Protein 5XTT (pdb70)

Solvent-accessible surface area: 13671 Å² total; per-residue (Å²): 149,114,20,83,53,111,12,122,44,2,5,118,68,0,65,78,0,43,115,18,49,10,12,10,2,0,0,0,0,0,0,26,29,17,116,62,0,10,33,118,41,103,109,0,43,59,70,73,106,37,62,0,17,0,0,0,1,43,1,10,0,14,2,0,47,38,8,1,81,66,6,144,69,44,74,48,115,69,30,74,60,0,27,74,1,36,108,55,27,125,67,0,1,57,3,1,41,56,0,8,18,104,26,2,8,34,46,1,4,0,0,23,91,85,17,102,80,0,39,101,88,26,136,45,125,70,3,42,71,14,31,82,3,0,30,65,0,5,47,46,1,58,80,47,109,104,41,42,62,43,55,18,29,10,73,17,110,74,120,94,19,85,52,101,15,118,46,4,3,148,57,0,62,90,0,40,121,24,51,10,13,11,1,0,0,0,0,0,0,21,28,16,110,66,1,10,32,119,41,102,112,0,38,61,91,73,108,39,64,0,22,0,0,0,1,46,1,10,0,16,2,0,48,22,7,2,92,61,5,118,67,46,71,49,113,76,25,74,62,0,26,70,2,39,107,56,28,122,68,0,2,100,2,1,35,42,0,8,20,85,21,2,8,26,47,1,2,0,0,20,110,65,15,112,84,3,44,101,71,16,123,54,121,68,0,42,77,9,30,81,4,0,31,63,0,4,72,46,1,60,79,61,109,120,54,37,64,24,48,22,27,8,74,17,75,97

Secondary structure (DSSP, 8-state):
-EEEEE-TTHHHHHHHHHTTT--HHHHHHHHHH-SSS-S-SSGGGG--GGG-EETTTTEEHHHHHHH-TTTTT--GGGGGGGGGGGT-HHHHHHHHHHHHHHH-HHHHHHHHHHHHHHHHSTT-HHHHHHHHHHHHHHHHHHT-GGGGTSSEEEEE--/-EEEEE-TTHHHHHHHHHHTT--HHHHHHHHHH-SSS-S-SSGGGG--GGG-EETTTTEEHHHHHHH-TTTTT--GGGGGGGGGGGT-HHHHHHHHHHHHHHHHHHHHHHHHHHHHHHHT-TTSHHHHHHHHHHHHHHHHHHH-GGGGTSSEEEEE--

Nearest PDB structures (foldseek):
  5xul-assembly1_B  TM=1.001E+00  e=2.112E-27  Rhizopus microsporus
  5jts-assembly1_A  TM=9.938E-01  e=3.315E-20  Streptomyc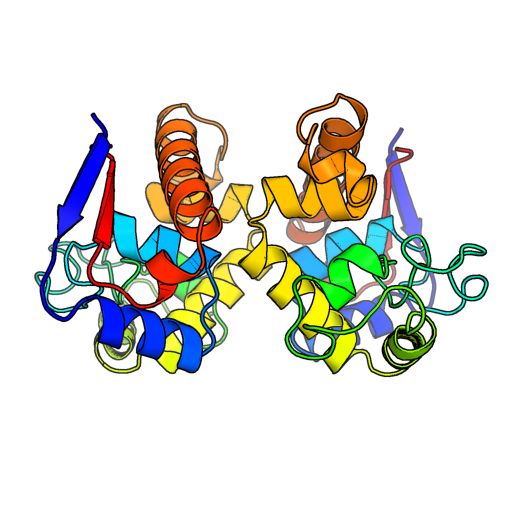es sp.
  5jug-assembly1_A  TM=9.932E-01  e=7.833E-20  Streptomyces sp. NRRL B-16215
  8k4a-assembly1_B  TM=2.902E-01  e=4.878E+00  Banna virus
  5xul-assembly1_B  TM=1.006E+00  e=1.633E-28  Rhizopus microsporus

B-factor: mean 33.59, std 7.15, range [21.08, 69.3]

Organism: NCBI:txid90259

Foldseek 3Di:
DKDKDFDPPQLVLLVVLVVLPHDLLNVLLLLAVDVRLAFPQDFLVPDAFQSRFGASNRAGQLLQQPFFPVRDPHHSVCRCVRNVRRPRSNSVRNSLVRSCVRLPVQLSLQCRPPNPVSNVVRDDPVSVVVVVSSVVSSCVCVVDVVSSRGRMGIYDDD/DKDKDFDPPLLVVLVVLVVLVDDLLNVLLLLAQDVNLAFPQPFLVPDAQQSGFEASNRAGQLLLCPFFPVRDPHHSVVRVVRNVNRPRSNRVRRSLVRSCVRLPPQQSLQCRVPNPVSNVDSDDPVSVVVVVSSVVSSCVCVVDVVSSRGRMGIYDDD

Sequence (316 aa):
DRGTETVPGLGQRKQQILNSGGGVWDLAIAMLETKNLGTDYVYGDGKTYDSANFGIFKQNWFMLRTSTSQFKGQTTNQWNNGAVLNSNLQQDIKARQESQNYYGPDKWFAGHRNGESGLSNPYTQDITNYKDAVNWIHDQLASDPKYLSDDTRFWVDVDRGTETVPGLGQRKQQILNSGGGVWDLAIAMLETKNLGTDYVYGDGKTYDSANFGIFKQNWFMLRTSTSQFKGQTTNQWNNGAVLNSNLQQDIKARQESQNYYGPDKWFAGHRNGESGLSNPYTQDITNYKDAVNWIHDQLASDPKYLSDDTRFWVDV

Structure (mmCIF, N/CA/C/O backbone):
data_5XTT
#
_entry.id   5XTT
#
_cell.length_a   49.051
_cell.length_b   59.085
_cell.length_c   122.092
_cell.angle_alpha   90.00
_cell.angle_beta   90.00
_cell.angle_gamma   90.00
#
_symmetry.space_group_name_H-M   'P 21 21 21'
#
loop_
_entity.id
_entity.type
_entity.pdbx_description
1 polymer beta-1,4-mannanase
2 branched beta-D-mannopyranose-(1-4)-beta-D-mannopyranose-(1-4)-beta-D-mannopyranose
3 water water
#
loop_
_atom_site.group_PDB
_atom_site.id
_atom_site.type_symbol
_atom_site.label_atom_id
_atom_site.label_alt_id
_atom_site.label_comp_id
_atom_site.label_asym_id
_atom_site.label_entity_id
_atom_site.label_seq_id
_atom_site.pdbx_PDB_ins_code
_atom_site.Cartn_x
_atom_site.Cartn_y
_atom_site.Cartn_z
_atom_site.occupancy
_atom_site.B_iso_or_equiv
_atom_site.auth_seq_id
_atom_site.auth_comp_id
_atom_site.auth_asym_id
_atom_site.auth_atom_id
_atom_site.pdbx_PDB_model_num
ATOM 1 N N . ASP A 1 2 ? 23.997 -11.067 129.586 1.00 47.66 2 ASP A N 1
ATOM 2 C CA . ASP A 1 2 ? 25.329 -10.518 129.783 1.00 48.73 2 ASP A CA 1
ATOM 3 C C . ASP A 1 2 ? 25.191 -9.023 130.092 1.00 46.02 2 ASP A C 1
ATOM 4 O O . ASP A 1 2 ? 24.108 -8.427 129.972 1.00 44.96 2 ASP A O 1
ATOM 9 N N . ARG A 1 3 ? 26.303 -8.426 130.499 1.00 42.19 3 ARG A N 1
ATOM 10 C CA . ARG A 1 3 ? 26.359 -7.026 130.880 1.00 41.08 3 ARG A CA 1
ATOM 11 C C . ARG A 1 3 ? 27.778 -6.547 130.623 1.00 40.06 3 ARG A C 1
ATOM 12 O O . ARG A 1 3 ? 28.675 -7.347 130.359 1.00 42.37 3 ARG A O 1
ATOM 20 N N . GLY A 1 4 ? 27.986 -5.237 130.693 1.00 37.54 4 GLY A N 1
ATOM 21 C CA . GLY A 1 4 ? 29.335 -4.733 130.516 1.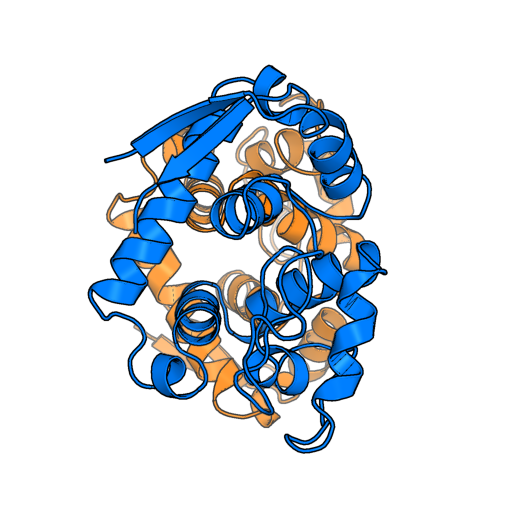00 37.69 4 GLY A CA 1
ATOM 22 C C . GLY A 1 4 ? 29.375 -3.223 130.447 1.00 40.26 4 GLY A C 1
ATOM 23 O O . GLY A 1 4 ? 28.471 -2.536 130.929 1.00 36.03 4 GLY A O 1
ATOM 24 N N . THR A 1 5 ? 30.451 -2.728 129.838 1.00 37.87 5 THR A N 1
ATOM 25 C CA . THR A 1 5 ? 30.753 -1.311 129.733 1.00 38.97 5 THR A CA 1
ATOM 26 C C . THR A 1 5 ? 30.948 -0.930 128.275 1.00 39.08 5 THR A C 1
ATOM 27 O O . THR A 1 5 ? 31.299 -1.764 127.436 1.00 41.91 5 THR A O 1
ATOM 31 N N . GLU A 1 6 ? 30.734 0.350 127.986 1.00 39.08 6 GLU A N 1
ATOM 32 C CA . GLU A 1 6 ? 31.089 0.891 126.682 1.00 40.29 6 GLU A CA 1
ATOM 33 C C . GLU A 1 6 ? 31.194 2.401 126.799 1.00 40.53 6 GLU A C 1
ATOM 34 O O . GLU A 1 6 ? 30.478 3.031 127.582 1.00 43.50 6 GLU A O 1
ATOM 40 N N . THR A 1 7 ? 32.105 2.976 126.022 1.00 37.68 7 THR A N 1
ATOM 41 C CA . THR A 1 7 ? 32.331 4.415 126.054 1.00 37.97 7 THR A CA 1
ATOM 42 C C . THR A 1 7 ? 31.482 5.086 124.986 1.00 38.75 7 THR A C 1
ATOM 43 O O . THR A 1 7 ? 31.551 4.721 123.808 1.00 40.65 7 THR A O 1
ATOM 47 N N . VAL A 1 8 ? 30.687 6.065 125.400 1.00 37.06 8 VAL A N 1
ATOM 48 C CA . VAL A 1 8 ? 29.790 6.776 124.496 1.00 37.53 8 VAL A CA 1
ATOM 49 C C . VAL A 1 8 ? 30.134 8.261 124.548 1.00 37.84 8 VAL A C 1
ATOM 50 O O . VAL A 1 8 ? 29.962 8.895 125.598 1.00 36.80 8 VAL A O 1
ATOM 54 N N . PRO A 1 9 ? 30.636 8.857 123.465 1.00 38.80 9 PRO A N 1
ATOM 55 C CA . PRO A 1 9 ? 30.975 10.285 123.509 1.00 38.18 9 PRO A CA 1
ATOM 56 C C . PRO A 1 9 ? 29.753 11.145 123.807 1.00 38.74 9 PRO A C 1
ATOM 57 O O . PRO A 1 9 ? 28.641 10.865 123.348 1.00 39.76 9 PRO A O 1
ATOM 61 N N . GLY A 1 10 ? 29.971 12.202 124.592 1.00 35.95 10 GLY A N 1
ATOM 62 C CA . GLY A 1 10 ? 28.906 13.085 125.020 1.00 39.68 10 GLY A CA 1
ATOM 63 C C . GLY A 1 10 ? 28.143 12.606 126.227 1.00 36.69 10 GLY A C 1
ATOM 64 O O . GLY A 1 10 ? 27.267 13.334 126.728 1.00 36.65 10 GLY A O 1
ATOM 65 N N . LEU A 1 11 ? 28.461 11.416 126.731 1.00 38.67 11 LEU A N 1
ATOM 66 C CA . LEU A 1 11 ? 27.636 10.836 127.778 1.00 35.09 11 LEU A CA 1
ATOM 67 C C . LEU A 1 11 ? 27.825 11.596 129.091 1.00 35.01 11 LEU A C 1
ATOM 68 O O . LEU A 1 11 ? 26.860 11.841 129.828 1.00 33.91 11 LEU A O 1
ATOM 73 N N . GLY A 1 12 ? 29.067 11.983 129.402 1.00 35.72 12 GLY A N 1
ATOM 74 C CA . GLY A 1 12 ? 29.319 12.738 130.618 1.00 33.74 12 GLY A CA 1
ATOM 75 C C . GLY A 1 12 ? 28.592 14.063 130.667 1.00 37.37 12 GLY A C 1
ATOM 76 O O . GLY A 1 12 ? 28.200 14.515 131.746 1.00 38.25 12 GLY A O 1
ATOM 77 N N . GLN A 1 13 ? 28.407 14.713 129.512 1.00 35.66 13 GLN A N 1
ATOM 78 C CA . GLN A 1 13 ? 27.625 15.948 129.487 1.00 38.31 13 GLN A CA 1
ATOM 79 C C . GLN A 1 13 ? 26.195 15.683 129.926 1.00 34.88 13 GLN A C 1
ATOM 80 O O . GLN A 1 13 ? 25.619 16.443 130.715 1.00 34.57 13 GLN A O 1
ATOM 86 N N . ARG A 1 14 ? 25.603 14.607 129.405 1.00 36.41 14 ARG A N 1
ATOM 87 C CA . ARG A 1 14 ? 24.221 14.273 129.736 1.00 33.83 14 ARG A CA 1
ATOM 88 C C . ARG A 1 14 ? 24.093 13.831 131.187 1.00 33.67 14 ARG A C 1
ATOM 89 O O . ARG A 1 14 ? 23.156 14.248 131.879 1.00 33.18 14 ARG A O 1
ATOM 97 N N . LYS A 1 15 ? 25.023 12.990 131.664 1.00 32.77 15 LYS A N 1
ATOM 98 C CA . LYS A 1 15 ? 25.057 12.658 133.088 1.00 32.87 15 LYS A CA 1
ATOM 99 C C . LYS A 1 15 ? 24.971 13.918 133.934 1.00 33.69 15 LYS A C 1
ATOM 100 O O . LYS A 1 15 ? 24.130 14.029 134.832 1.00 32.47 15 LYS A O 1
ATOM 106 N N . GLN A 1 16 ? 25.852 14.883 133.665 1.00 34.63 16 GLN A N 1
ATOM 107 C CA . GLN A 1 16 ? 25.894 16.070 134.499 1.00 34.63 16 GLN A CA 1
ATOM 108 C C . GLN A 1 16 ? 24.645 16.915 134.332 1.00 34.95 16 GLN A C 1
ATOM 109 O O . GLN A 1 16 ? 24.194 17.529 135.302 1.00 38.65 16 GLN A O 1
ATOM 115 N N . GLN A 1 17 ? 24.060 16.950 133.133 1.00 34.35 17 GLN A N 1
ATOM 116 C CA . GLN A 1 17 ? 22.831 17.719 132.984 1.00 36.10 17 GLN A CA 1
ATOM 117 C C . GLN A 1 17 ? 21.693 17.052 133.744 1.00 34.00 17 GLN A C 1
ATOM 118 O O . GLN A 1 17 ? 20.866 17.731 134.361 1.00 36.38 17 GLN A O 1
ATOM 124 N N . ILE A 1 18 ? 21.645 15.718 133.725 1.00 33.07 18 ILE A N 1
ATOM 125 C CA . ILE A 1 18 ? 20.630 15.005 134.497 1.00 34.00 18 ILE A CA 1
ATOM 126 C C . ILE A 1 18 ? 20.803 15.301 135.975 1.00 30.43 18 ILE A C 1
ATOM 127 O O . ILE A 1 18 ? 19.841 15.602 136.689 1.00 31.01 18 ILE A O 1
ATOM 132 N N . LEU A 1 19 ? 22.046 15.256 136.449 1.00 33.48 19 LEU A N 1
ATOM 133 C CA . LEU A 1 19 ? 22.312 15.465 137.864 1.00 34.08 19 LEU A CA 1
ATOM 134 C C . LEU A 1 19 ? 22.183 16.925 138.278 1.00 37.08 19 LEU A C 1
ATOM 135 O O . LEU A 1 19 ? 22.026 17.198 139.472 1.00 39.92 19 LEU A O 1
ATOM 140 N N . ASN A 1 20 ? 22.223 17.863 137.330 1.00 32.50 20 ASN A N 1
ATOM 141 C CA . ASN A 1 20 ? 22.022 19.276 137.629 1.00 36.40 20 ASN A CA 1
ATOM 142 C C . ASN A 1 20 ? 20.612 19.757 137.324 1.00 37.66 20 ASN A C 1
ATOM 143 O O . ASN A 1 20 ? 20.340 20.958 137.450 1.00 38.84 20 ASN A O 1
ATOM 148 N N . SER A 1 21 ? 19.711 18.854 136.931 1.00 31.81 21 SER A N 1
ATOM 149 C CA . SER A 1 21 ? 18.333 19.187 136.597 1.00 32.42 21 SER A CA 1
ATOM 150 C C . SER A 1 21 ? 17.357 18.484 137.531 1.00 34.82 21 SER A C 1
ATOM 151 O O . SER A 1 21 ? 16.206 18.241 137.168 1.00 39.17 21 SER A O 1
ATOM 154 N N . GLY A 1 22 ? 17.812 18.154 138.736 1.00 37.82 22 GLY A N 1
ATOM 155 C CA . GLY A 1 22 ? 16.988 17.525 139.745 1.00 39.63 22 GLY A CA 1
ATOM 156 C C . GLY A 1 22 ? 17.122 16.021 139.818 1.00 37.71 22 GLY A C 1
ATOM 157 O O . GLY A 1 22 ? 16.523 15.401 140.710 1.00 34.46 22 GLY A O 1
ATOM 158 N N . GLY A 1 23 ? 17.873 15.419 138.903 1.00 34.08 23 GLY A N 1
ATOM 159 C CA . GLY A 1 23 ? 18.009 13.978 138.897 1.00 28.84 23 GLY A CA 1
ATOM 160 C C . GLY A 1 23 ? 19.047 13.506 139.894 1.00 32.43 23 GLY A C 1
ATOM 161 O O . GLY A 1 23 ? 19.971 14.229 140.266 1.00 32.73 23 GLY A O 1
ATOM 162 N N . GLY A 1 24 ? 18.867 12.270 140.356 1.00 28.83 24 GLY A N 1
ATOM 163 C CA . GLY A 1 24 ? 19.831 11.613 141.204 1.00 30.45 24 GLY A CA 1
ATOM 164 C C . GLY A 1 24 ? 20.533 10.492 140.458 1.00 29.52 24 GLY A C 1
ATOM 165 O O . GLY A 1 24 ? 20.237 10.190 139.302 1.00 28.49 24 GLY A O 1
ATOM 166 N N . VAL A 1 25 ? 21.463 9.848 141.169 1.00 28.09 25 VAL A N 1
ATOM 167 C CA . VAL A 1 25 ? 22.162 8.706 140.595 1.00 29.44 25 VAL A CA 1
ATOM 168 C C . VAL A 1 25 ? 21.174 7.605 140.245 1.00 27.06 25 VAL A C 1
ATOM 169 O O . VAL A 1 25 ? 21.359 6.880 139.268 1.00 28.31 25 VAL A O 1
ATOM 173 N N . TRP A 1 26 ? 20.092 7.486 141.012 1.00 26.85 26 TRP A N 1
ATOM 174 C CA . TRP A 1 26 ? 19.080 6.488 140.710 1.00 26.03 26 TRP A CA 1
ATOM 175 C C . TRP A 1 26 ? 18.396 6.792 139.377 1.00 27.57 26 TRP A C 1
ATOM 176 O O . TRP A 1 26 ? 18.194 5.896 138.548 1.00 28.47 26 TRP A O 1
ATOM 187 N N . ASP A 1 27 ? 18.033 8.058 139.153 1.00 27.85 27 ASP A N 1
ATOM 188 C CA . ASP A 1 27 ? 17.475 8.452 137.862 1.00 27.35 27 ASP A CA 1
ATOM 189 C C . ASP A 1 27 ? 18.449 8.148 136.734 1.00 27.20 27 ASP A C 1
ATOM 190 O O . ASP A 1 27 ? 18.052 7.673 135.665 1.00 27.68 27 ASP A O 1
ATOM 195 N N . LEU A 1 28 ? 19.735 8.411 136.959 1.00 28.21 28 LEU A N 1
ATOM 196 C CA . LEU A 1 28 ? 20.745 8.149 135.940 1.00 24.38 28 LEU A CA 1
ATOM 197 C C . LEU A 1 28 ? 20.789 6.671 135.555 1.00 28.03 28 LEU A C 1
ATOM 198 O O . LEU A 1 28 ? 20.926 6.329 134.374 1.00 26.53 28 LEU A O 1
ATOM 203 N N . ALA A 1 29 ? 20.670 5.779 136.542 1.00 25.89 29 ALA A N 1
ATOM 204 C CA . ALA A 1 29 ? 20.721 4.345 136.264 1.00 23.77 29 ALA A CA 1
ATOM 205 C C . ALA A 1 29 ? 19.564 3.921 135.371 1.00 24.04 29 ALA A C 1
ATOM 206 O O . ALA A 1 29 ? 19.749 3.158 134.411 1.00 27.24 29 ALA A O 1
ATOM 208 N N . ILE A 1 30 ? 18.360 4.417 135.669 1.00 24.81 30 ILE A N 1
ATOM 209 C CA . ILE A 1 30 ? 17.181 4.068 134.876 1.00 23.97 30 ILE A CA 1
ATOM 210 C C . ILE A 1 30 ? 17.354 4.551 133.442 1.00 26.53 30 ILE A C 1
ATOM 211 O O . ILE A 1 30 ? 17.094 3.818 132.480 1.00 28.24 30 ILE A O 1
ATOM 216 N N . ALA A 1 31 ? 17.794 5.801 133.282 1.00 24.66 31 ALA A N 1
ATOM 217 C CA . ALA A 1 31 ? 17.943 6.354 131.941 1.00 27.70 31 ALA A CA 1
ATOM 218 C C . ALA A 1 31 ? 19.049 5.656 131.168 1.00 26.32 31 ALA A C 1
ATOM 219 O O . ALA A 1 31 ? 18.946 5.494 129.947 1.00 26.11 31 ALA A O 1
ATOM 221 N N . MET A 1 32 ? 20.111 5.237 131.858 1.00 25.07 32 MET A N 1
ATOM 222 C CA . MET A 1 32 ? 21.205 4.536 131.198 1.00 24.10 32 MET A CA 1
ATOM 223 C C . MET A 1 32 ? 20.753 3.196 130.618 1.00 28.68 32 MET A C 1
ATOM 224 O O . MET A 1 32 ? 21.261 2.761 129.578 1.00 29.50 32 MET A O 1
ATOM 229 N N . LEU A 1 33 ? 19.787 2.537 131.250 1.00 27.84 33 LEU A N 1
ATOM 230 C CA . LEU A 1 33 ? 19.266 1.317 130.647 1.00 27.76 33 LEU A CA 1
ATOM 231 C C . LEU A 1 33 ? 18.337 1.625 129.478 1.00 31.35 33 LEU A C 1
ATOM 232 O O . LEU A 1 33 ? 18.214 0.807 128.560 1.00 37.65 33 LEU A O 1
ATOM 237 N N . GLU A 1 34 ? 17.694 2.798 129.488 1.00 30.76 34 GLU A N 1
ATOM 238 C CA . GLU A 1 34 ? 16.678 3.109 128.483 1.00 30.36 34 GLU A CA 1
ATOM 239 C C . GLU A 1 34 ? 17.294 3.369 127.111 1.00 33.68 34 GLU A C 1
ATOM 240 O O . GLU A 1 34 ? 16.761 2.916 126.090 1.00 35.98 34 GLU A O 1
ATOM 242 N N . THR A 1 35 ? 18.384 4.135 127.059 1.00 30.12 35 THR A N 1
ATOM 243 C CA . THR A 1 35 ? 19.007 4.512 125.796 1.00 32.39 35 THR A CA 1
ATOM 244 C C . THR A 1 35 ? 20.526 4.487 125.942 1.00 32.84 35 THR A C 1
ATOM 245 O O . THR A 1 35 ? 21.076 4.555 127.043 1.00 35.01 35 THR A O 1
ATOM 249 N N . LYS A 1 36 ? 21.200 4.429 124.798 1.00 35.24 36 LYS A N 1
ATOM 250 C CA . LYS A 1 36 ? 22.657 4.473 124.776 1.00 34.40 36 LYS A CA 1
ATOM 251 C C . LYS A 1 36 ? 23.183 5.884 125.052 1.00 34.79 36 LYS A C 1
ATOM 252 O O . LYS A 1 36 ? 24.201 6.056 125.735 1.00 34.04 36 LYS A O 1
ATOM 258 N N . ASN A 1 37 ? 22.497 6.909 124.553 1.00 31.17 37 ASN A N 1
ATOM 259 C CA . ASN A 1 37 ? 23.012 8.276 124.582 1.00 34.26 37 ASN A CA 1
ATOM 260 C C . ASN A 1 37 ? 22.354 9.157 125.640 1.00 33.59 37 ASN A C 1
ATOM 261 O O . ASN A 1 37 ? 22.541 10.379 125.611 1.00 30.90 37 ASN A O 1
ATOM 266 N N . LEU A 1 38 ? 21.602 8.573 126.576 1.00 30.91 38 LEU A N 1
ATOM 267 C CA . LEU A 1 38 ? 20.825 9.342 127.554 1.00 27.90 38 LEU A CA 1
ATOM 268 C C . LEU A 1 38 ? 20.020 10.439 126.869 1.00 30.76 38 LEU A C 1
ATOM 269 O O . LEU A 1 38 ? 19.939 11.570 127.347 1.00 33.94 38 LEU A O 1
ATOM 274 N N . GLY A 1 39 ? 19.428 10.099 125.726 1.00 30.50 39 GLY A N 1
ATOM 275 C CA . GLY A 1 39 ? 18.745 11.052 124.887 1.00 34.18 39 GLY A CA 1
ATOM 276 C C . GLY A 1 39 ? 17.252 10.787 124.780 1.00 33.26 39 GLY A C 1
ATOM 277 O O . GLY A 1 39 ? 16.682 9.892 125.405 1.00 33.82 39 GLY A O 1
ATOM 278 N N . THR A 1 40 ? 16.617 11.621 123.960 1.00 33.49 40 THR A N 1
ATOM 279 C CA . THR A 1 40 ? 15.203 11.485 123.647 1.00 34.76 40 THR A CA 1
ATOM 280 C C . THR A 1 40 ? 14.973 11.355 122.149 1.00 34.96 40 THR A C 1
ATOM 281 O O . THR A 1 40 ? 13.833 11.516 121.695 1.00 36.88 40 THR A O 1
ATOM 285 N N . ASP A 1 41 ? 16.019 11.063 121.367 1.00 33.75 41 ASP A N 1
ATOM 286 C CA . ASP A 1 41 ? 15.915 11.044 119.914 1.00 38.67 41 ASP A CA 1
ATOM 287 C C . ASP A 1 41 ? 15.657 9.649 119.345 1.00 37.38 41 ASP A C 1
ATOM 288 O O . ASP A 1 41 ? 15.909 9.418 118.158 1.00 38.56 41 ASP A O 1
ATOM 293 N N . TYR A 1 42 ? 15.155 8.715 120.149 1.00 35.01 42 TYR A N 1
ATOM 294 C CA . TYR A 1 42 ? 14.592 7.510 119.566 1.00 34.14 42 TYR A CA 1
ATOM 295 C C . TYR A 1 42 ? 13.318 7.861 118.790 1.00 36.37 42 TYR A C 1
ATOM 296 O O . TYR A 1 42 ? 12.811 8.977 118.873 1.00 34.06 42 TYR A O 1
ATOM 305 N N . VAL A 1 43 ? 12.801 6.888 118.027 1.00 32.39 43 VAL A N 1
ATOM 306 C CA . VAL A 1 43 ? 11.613 7.144 117.214 1.00 34.39 43 VAL A CA 1
ATOM 307 C C . VAL A 1 43 ? 10.473 7.666 118.097 1.00 37.02 43 VAL A C 1
ATOM 308 O O . VAL A 1 43 ? 10.319 7.266 119.258 1.00 33.53 43 VAL A O 1
ATOM 312 N N . TYR A 1 44 ? 9.681 8.590 117.545 1.00 35.35 44 TYR A N 1
ATOM 313 C CA . TYR A 1 44 ? 8.624 9.240 118.314 1.00 31.96 44 TYR A CA 1
ATOM 314 C C . TYR A 1 44 ? 7.711 8.217 118.979 1.00 33.03 44 TYR A C 1
ATOM 315 O O . TYR A 1 44 ? 7.214 7.289 118.335 1.00 31.98 44 TYR A O 1
ATOM 324 N N . GLY A 1 45 ? 7.505 8.384 120.284 1.00 32.01 45 GLY A N 1
ATOM 325 C CA . GLY A 1 45 ? 6.691 7.451 121.045 1.00 31.26 45 GLY A CA 1
ATOM 326 C C . GLY A 1 45 ? 7.295 6.081 121.206 1.00 31.77 45 GLY A C 1
ATOM 327 O O . GLY A 1 45 ? 6.593 5.164 121.643 1.00 31.50 45 GLY A O 1
ATOM 328 N N . ASP A 1 46 ? 8.586 5.936 120.897 1.00 32.05 46 ASP A N 1
ATOM 329 C CA . ASP A 1 46 ? 9.229 4.640 120.679 1.00 34.65 46 ASP A CA 1
ATOM 330 C C . ASP A 1 46 ? 8.411 3.783 119.720 1.00 36.98 46 ASP A C 1
ATOM 331 O O . ASP A 1 46 ? 8.360 2.557 119.846 1.00 37.08 46 ASP A O 1
ATOM 336 N N . GLY A 1 47 ? 7.764 4.438 118.752 1.00 34.83 47 GLY A N 1
ATOM 337 C CA . GLY A 1 47 ? 6.946 3.741 117.782 1.00 33.28 47 GLY A CA 1
ATOM 338 C C . GLY A 1 47 ? 5.608 3.278 118.298 1.00 35.30 47 GLY A C 1
ATOM 339 O O . GLY A 1 47 ? 4.900 2.565 117.579 1.00 37.82 47 GLY A O 1
ATOM 340 N N . LYS A 1 48 ? 5.245 3.645 119.521 1.00 31.18 48 LYS A N 1
ATOM 341 C CA . LYS A 1 48 ? 3.996 3.237 120.139 1.00 32.02 48 LYS A CA 1
ATOM 342 C C . LYS A 1 48 ? 3.066 4.439 120.282 1.00 31.37 48 LYS A C 1
ATOM 343 O O . LYS A 1 48 ? 3.496 5.592 120.212 1.00 33.38 48 LYS A O 1
ATOM 348 N N . THR A 1 49 ? 1.777 4.159 120.482 1.00 31.55 49 THR A N 1
ATOM 349 C CA . THR A 1 49 ? 0.755 5.200 120.513 1.00 31.02 49 THR A CA 1
ATOM 350 C C . THR A 1 49 ? -0.142 5.044 121.735 1.00 29.06 49 THR A C 1
ATOM 351 O O . THR A 1 49 ? -0.195 3.987 122.362 1.00 31.67 49 THR A O 1
ATOM 355 N N . TYR A 1 50 ? -0.851 6.124 122.063 1.00 31.40 50 TYR A N 1
ATOM 356 C CA . TYR A 1 50 ? -1.862 6.152 123.148 1.00 29.79 50 TYR A CA 1
ATOM 357 C C . TYR A 1 50 ? -1.179 5.738 124.455 1.00 30.46 50 TYR A C 1
ATOM 358 O O . TYR A 1 50 ? -0.075 6.225 124.742 1.00 30.14 50 TYR A O 1
ATOM 367 N N . ASP A 1 51 ? -1.784 4.863 125.261 1.00 30.46 51 ASP A N 1
ATOM 368 C CA . ASP A 1 51 ? -1.238 4.584 126.583 1.00 31.08 51 ASP A CA 1
ATOM 369 C C . ASP A 1 51 ? 0.148 3.940 126.525 1.00 30.27 51 ASP A C 1
ATOM 370 O O . ASP A 1 51 ? 0.882 3.988 127.522 1.00 28.74 51 ASP A O 1
ATOM 375 N N . SER A 1 52 ? 0.525 3.349 125.393 1.00 29.50 52 SER A N 1
ATOM 376 C CA . SER A 1 52 ? 1.806 2.662 125.267 1.00 29.60 52 SER A CA 1
ATOM 377 C C . SER A 1 52 ? 2.943 3.578 124.841 1.00 30.32 52 SER A C 1
ATOM 378 O O . SER A 1 52 ? 4.107 3.159 124.886 1.00 31.28 52 SER A O 1
ATOM 381 N N . ALA A 1 53 ? 2.649 4.809 124.437 1.00 28.31 53 ALA A N 1
ATOM 382 C CA . ALA A 1 53 ? 3.680 5.679 123.895 1.00 26.39 53 ALA A CA 1
ATOM 383 C C . ALA A 1 53 ? 4.708 6.045 124.963 1.00 28.05 53 ALA A C 1
ATOM 384 O O . ALA A 1 53 ? 4.359 6.328 126.108 1.00 27.19 53 ALA A O 1
ATOM 386 N N . ASN A 1 54 ? 5.976 6.074 124.564 1.00 27.09 54 ASN A N 1
ATOM 387 C CA . ASN A 1 54 ? 7.105 6.365 125.443 1.00 27.27 54 ASN A CA 1
ATOM 388 C C . ASN A 1 54 ? 7.667 7.760 125.188 1.00 30.99 54 ASN A C 1
ATOM 389 O O . ASN A 1 54 ? 7.883 8.146 124.038 1.00 31.65 54 ASN A O 1
ATOM 394 N N . PHE A 1 55 ? 7.978 8.484 126.263 1.00 26.15 55 PHE A N 1
ATOM 395 C CA . PHE A 1 55 ? 8.494 9.851 126.170 1.00 25.19 55 PHE A CA 1
ATOM 396 C C . PHE A 1 55 ? 9.620 10.063 127.174 1.00 27.53 55 PHE A C 1
ATOM 397 O O . PHE A 1 55 ? 9.654 9.426 128.227 1.00 27.57 55 PHE A O 1
ATOM 405 N N . GLY A 1 56 ? 10.531 10.993 126.855 1.00 25.20 56 GLY A N 1
ATOM 406 C CA . GLY A 1 56 ? 11.578 11.373 127.782 1.00 29.70 56 GLY A CA 1
ATOM 407 C C . GLY A 1 56 ? 12.750 10.402 127.807 1.00 29.15 56 GLY A C 1
ATOM 408 O O . GLY A 1 56 ? 12.775 9.370 127.132 1.00 28.17 56 GLY A O 1
ATOM 409 N N . ILE A 1 57 ? 13.753 10.756 128.618 1.00 29.58 57 ILE A N 1
ATOM 410 C CA . ILE A 1 57 ? 14.980 9.959 128.673 1.00 28.53 57 ILE A CA 1
ATOM 411 C C . ILE A 1 57 ? 14.771 8.607 129.348 1.00 28.98 57 ILE A C 1
ATOM 412 O O . ILE A 1 57 ? 15.617 7.708 129.212 1.00 28.18 57 ILE A O 1
ATOM 417 N N . PHE A 1 58 ? 13.699 8.452 130.118 1.00 27.98 58 PHE A N 1
ATOM 418 C CA . PHE A 1 58 ? 13.404 7.172 130.745 1.00 25.87 58 PHE A CA 1
ATOM 419 C C . PHE A 1 58 ? 12.471 6.313 129.912 1.00 30.64 58 PHE A C 1
ATOM 420 O O . PHE A 1 58 ? 12.212 5.167 130.290 1.00 27.82 58 PHE A O 1
ATOM 428 N N . LYS A 1 59 ? 11.960 6.831 128.795 1.00 28.32 59 LYS A N 1
ATOM 429 C CA . LYS A 1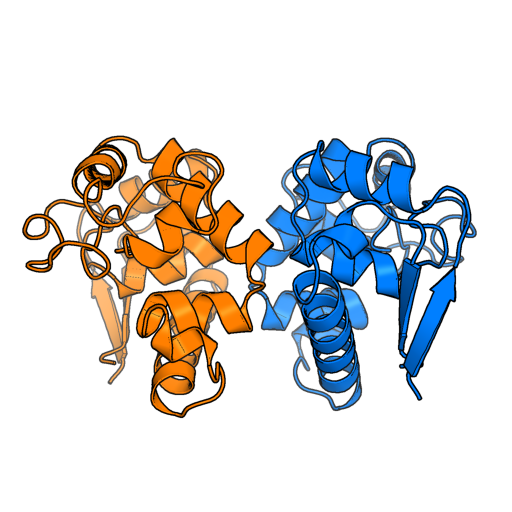 59 ? 10.920 6.144 128.031 1.00 25.95 59 LYS A CA 1
ATOM 430 C C . LYS A 1 59 ? 9.708 5.837 128.917 1.00 27.51 59 LYS A C 1
ATOM 431 O O . LYS A 1 59 ? 9.203 4.713 128.949 1.00 28.18 59 LYS A O 1
ATOM 437 N N . GLN A 1 60 ? 9.261 6.841 129.667 1.00 29.52 60 GLN A N 1
ATOM 438 C CA . GLN A 1 60 ? 8.037 6.691 130.449 1.00 28.83 60 GLN A CA 1
ATOM 439 C C . GLN A 1 60 ? 6.842 6.528 129.525 1.00 29.62 60 GLN A C 1
ATOM 440 O O . GLN A 1 60 ? 6.751 7.196 128.497 1.00 27.95 60 GLN A O 1
ATOM 446 N N . ASN A 1 61 ? 5.916 5.640 129.887 1.00 26.23 61 ASN A N 1
ATOM 447 C CA . ASN A 1 61 ? 4.767 5.475 129.010 1.00 25.36 61 ASN A CA 1
ATOM 448 C C . ASN A 1 61 ? 3.632 6.413 129.417 1.00 27.32 61 ASN A C 1
ATOM 449 O O . ASN A 1 61 ? 3.557 6.885 130.550 1.00 25.52 61 ASN A O 1
ATOM 454 N N . TRP A 1 62 ? 2.740 6.681 128.460 1.00 25.86 62 TRP A N 1
ATOM 455 C CA . TRP A 1 62 ? 1.707 7.683 128.697 1.00 29.02 62 TRP A CA 1
ATOM 456 C C . TRP A 1 62 ? 0.737 7.266 129.794 1.00 28.53 62 TRP A C 1
ATOM 457 O O . TRP A 1 62 ? 0.258 8.129 130.540 1.00 27.72 62 TRP A O 1
ATOM 468 N N . PHE A 1 63 ? 0.422 5.971 129.911 1.00 26.78 63 PHE A N 1
ATOM 469 C CA . PHE A 1 63 ? -0.442 5.541 131.009 1.00 28.49 63 PHE A CA 1
ATOM 470 C C . PHE A 1 63 ? 0.114 6.014 132.345 1.00 29.82 63 PHE A C 1
ATOM 471 O O . PHE A 1 63 ? -0.599 6.621 133.152 1.00 28.61 63 PHE A O 1
ATOM 479 N N . MET A 1 64 ? 1.408 5.766 132.582 1.00 28.98 64 MET A N 1
ATOM 480 C CA . MET A 1 64 ? 2.015 6.197 133.837 1.00 29.33 64 MET A CA 1
ATOM 481 C C . MET A 1 64 ? 1.975 7.716 133.975 1.00 29.82 64 MET A C 1
ATOM 482 O O . MET A 1 64 ? 1.654 8.239 135.049 1.00 28.37 64 MET A O 1
ATOM 487 N N . LEU A 1 65 ? 2.292 8.440 132.898 1.00 26.66 65 LEU A N 1
ATOM 488 C CA . LEU A 1 65 ? 2.343 9.893 132.987 1.00 28.29 65 LEU A CA 1
ATOM 489 C C . LEU A 1 65 ? 0.980 10.466 133.362 1.00 29.18 65 LEU A C 1
ATOM 490 O O . LEU A 1 65 ? 0.870 11.278 134.286 1.00 30.98 65 LEU A O 1
ATOM 495 N N . ARG A 1 66 ? -0.074 10.020 132.679 1.00 30.27 66 ARG A N 1
ATOM 496 C CA . ARG A 1 66 ? -1.402 10.576 132.911 1.00 27.97 66 ARG A CA 1
ATOM 497 C C . ARG A 1 66 ? -2.014 10.126 134.232 1.00 31.09 66 ARG A C 1
ATOM 498 O O . ARG A 1 66 ? -2.988 10.735 134.681 1.00 32.42 66 ARG A O 1
ATOM 506 N N . THR A 1 67 ? -1.482 9.089 134.874 1.00 28.74 67 THR A N 1
ATOM 507 C CA . THR A 1 67 ? -2.094 8.599 136.107 1.00 30.85 67 THR A CA 1
ATOM 508 C C . THR A 1 67 ? -1.336 8.992 137.369 1.00 30.67 67 THR A C 1
ATOM 509 O O . THR A 1 67 ? -1.877 8.833 138.468 1.00 33.06 67 THR A O 1
ATOM 513 N N . SER A 1 68 ? -0.117 9.501 137.257 1.00 27.46 68 SER A N 1
ATOM 514 C CA . SER A 1 68 ? 0.703 9.613 138.458 1.00 29.13 68 SER A CA 1
ATOM 515 C C . SER A 1 68 ? 1.650 10.808 138.466 1.00 32.92 68 SER A C 1
ATOM 51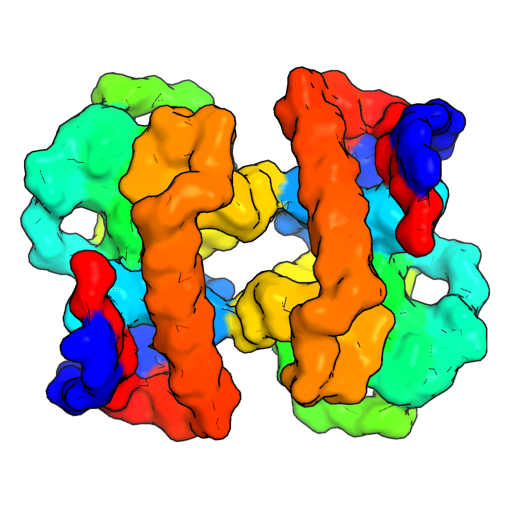6 O O . SER A 1 68 ? 2.553 10.844 139.312 1.00 33.61 68 SER A O 1
ATOM 519 N N . THR A 1 69 ? 1.491 11.779 137.576 1.00 31.35 69 THR A N 1
ATOM 520 C CA . THR A 1 69 ? 2.350 12.949 137.539 1.00 31.37 69 THR A CA 1
ATOM 521 C C . THR A 1 69 ? 1.484 14.191 137.676 1.00 34.57 69 THR A C 1
ATOM 522 O O . THR A 1 69 ? 0.384 14.249 137.121 1.00 35.21 69 THR A O 1
ATOM 526 N N . SER A 1 70 ? 1.985 15.189 138.403 1.00 34.52 70 SER A N 1
ATOM 527 C CA . SER A 1 70 ? 1.222 16.425 138.523 1.00 34.22 70 SER A CA 1
ATOM 528 C C . SER A 1 70 ? 1.054 17.101 137.167 1.00 34.63 70 SER A C 1
ATOM 529 O O . SER A 1 70 ? 0.031 17.751 136.917 1.00 34.48 70 SER A O 1
ATOM 532 N N . GLN A 1 71 ? 2.025 16.936 136.266 1.00 32.89 71 GLN A N 1
ATOM 533 C CA . GLN A 1 71 ? 1.962 17.658 135.000 1.00 35.19 71 GLN A CA 1
ATOM 534 C C . GLN A 1 71 ? 0.875 17.112 134.082 1.00 34.54 71 GLN A C 1
ATOM 535 O O . GLN A 1 71 ? 0.271 17.880 133.321 1.00 32.63 71 GLN A O 1
ATOM 541 N N . PHE A 1 72 ? 0.584 15.809 134.150 1.00 34.44 72 PHE A N 1
ATOM 542 C CA . PHE A 1 72 ? -0.386 15.195 133.252 1.00 32.51 72 PHE A CA 1
ATOM 543 C C . PHE A 1 72 ? -1.533 14.505 133.982 1.00 34.70 72 PHE A C 1
ATOM 544 O O . PHE A 1 72 ? -2.366 13.868 133.330 1.00 34.75 72 PHE A O 1
ATOM 552 N N . LYS A 1 73 ? -1.607 14.616 135.308 1.00 39.15 73 LYS A N 1
ATOM 553 C CA . LYS A 1 73 ? -2.675 13.950 136.046 1.00 37.51 73 LYS A CA 1
ATOM 554 C C . LYS A 1 73 ? -4.038 14.361 135.506 1.00 38.59 73 LYS A C 1
ATOM 555 O O . LYS A 1 73 ? -4.269 15.523 135.160 1.00 41.17 73 LYS A O 1
ATOM 561 N N . GLY A 1 74 ? -4.939 13.392 135.427 1.00 38.81 74 GLY A N 1
ATOM 562 C CA . GLY A 1 74 ? -6.280 13.638 134.960 1.00 40.22 74 GLY A CA 1
ATOM 563 C C . GLY A 1 74 ? -6.461 13.535 133.460 1.00 38.81 74 GLY A C 1
ATOM 564 O O . GLY A 1 74 ? -7.602 13.384 132.994 1.00 36.44 74 GLY A O 1
ATOM 565 N N . GLN A 1 75 ? -5.373 13.571 132.694 1.00 37.43 75 GLN A N 1
ATOM 566 C CA . GLN A 1 75 ? -5.474 13.587 131.248 1.00 36.04 75 GLN A CA 1
ATOM 567 C C . GLN A 1 75 ? -5.856 12.208 130.706 1.00 32.75 75 GLN A C 1
ATOM 568 O O . GLN A 1 75 ? -5.704 11.174 131.368 1.00 36.02 75 GLN A O 1
ATOM 574 N N . THR A 1 76 ? -6.384 12.204 129.484 1.00 30.76 76 THR A N 1
ATOM 575 C CA . THR A 1 76 ? -6.964 11.009 128.884 1.00 33.51 76 THR A CA 1
ATOM 576 C C . THR A 1 76 ? -5.955 10.288 127.995 1.00 33.02 76 THR A C 1
ATOM 577 O O . THR A 1 76 ? -4.899 10.818 127.635 1.00 32.50 76 THR A O 1
ATOM 581 N N . THR A 1 77 ? -6.310 9.053 127.638 1.00 30.52 77 THR A N 1
ATOM 582 C CA . THR A 1 77 ? -5.520 8.276 126.690 1.00 29.40 77 THR A CA 1
ATOM 583 C C . THR A 1 77 ? -5.378 8.990 125.353 1.00 32.43 77 THR A C 1
ATOM 584 O O . THR A 1 77 ? -4.309 8.965 124.734 1.00 29.85 77 THR A O 1
ATOM 588 N N . ASN A 1 78 ? -6.450 9.627 124.888 1.00 32.91 78 ASN A N 1
ATOM 589 C CA . ASN A 1 78 ? -6.405 10.341 123.616 1.00 34.61 78 ASN A CA 1
ATOM 590 C C . ASN A 1 78 ? -5.449 11.533 123.635 1.00 34.22 78 ASN A C 1
ATOM 591 O O . ASN A 1 78 ? -5.016 11.982 122.567 1.00 34.64 78 ASN A O 1
ATOM 596 N N . GLN A 1 79 ? -5.100 12.046 124.815 1.00 32.30 79 GLN A N 1
ATOM 597 C CA . GLN A 1 79 ? -4.220 13.199 124.956 1.00 32.57 79 GLN A CA 1
ATOM 598 C C . GLN A 1 79 ? -2.735 12.830 124.914 1.00 29.96 79 GLN A C 1
ATOM 599 O O . GLN A 1 79 ? -1.893 13.657 125.287 1.00 30.44 79 GLN A O 1
ATOM 605 N N . TRP A 1 80 ? -2.406 11.635 124.423 1.00 31.92 80 TRP A N 1
ATOM 606 C CA . TRP A 1 80 ? -1.068 11.065 124.600 1.00 30.25 80 TRP A CA 1
ATOM 607 C C . TRP A 1 80 ? 0.033 11.928 123.990 1.00 30.73 80 TRP A C 1
ATOM 608 O O . TRP A 1 80 ? 1.171 11.927 124.485 1.00 29.41 80 TRP A O 1
ATOM 619 N N . ASN A 1 81 ? -0.269 12.683 122.932 1.00 30.74 81 ASN A N 1
ATOM 620 C CA . ASN A 1 81 ? 0.775 13.518 122.349 1.00 31.99 81 ASN A CA 1
ATOM 621 C C . ASN A 1 81 ? 1.231 14.618 123.298 1.00 29.56 81 ASN A C 1
ATOM 622 O O . ASN A 1 81 ? 2.306 15.199 123.093 1.00 28.80 81 ASN A O 1
ATOM 627 N N . ASN A 1 82 ? 0.458 14.905 124.348 1.00 28.32 82 ASN A N 1
ATOM 628 C CA . ASN A 1 82 ? 0.894 15.918 125.296 1.00 29.61 82 ASN A CA 1
ATOM 629 C C . ASN A 1 82 ? 2.166 15.505 126.021 1.00 30.67 82 ASN A C 1
ATOM 630 O O . ASN A 1 82 ? 2.849 16.358 126.598 1.00 31.56 82 ASN A O 1
ATOM 635 N N . GLY A 1 83 ? 2.511 14.221 125.998 1.00 29.84 83 GLY A N 1
ATOM 636 C CA . GLY A 1 83 ? 3.726 13.800 126.669 1.00 27.14 83 GLY A CA 1
ATOM 637 C C . GLY A 1 83 ? 4.994 14.123 125.912 1.00 30.72 83 GLY A C 1
ATOM 638 O O . GLY A 1 83 ? 6.085 14.065 126.495 1.00 27.70 83 GLY A O 1
ATOM 639 N N . ALA A 1 84 ? 4.868 14.489 124.637 1.00 28.42 84 ALA A N 1
ATOM 640 C CA . ALA A 1 84 ? 6.031 14.801 123.816 1.00 30.12 84 ALA A CA 1
ATOM 641 C C . ALA A 1 84 ? 6.856 15.963 124.364 1.00 31.59 84 ALA A C 1
ATOM 642 O O . ALA A 1 84 ? 8.048 16.052 124.052 1.00 30.62 84 ALA A O 1
ATOM 644 N N . VAL A 1 85 ? 6.264 16.850 125.177 1.00 32.13 85 VAL A N 1
ATOM 645 C CA . VAL A 1 85 ? 7.039 17.955 125.746 1.00 31.70 85 VAL A CA 1
ATOM 646 C C . VAL A 1 85 ? 8.205 17.430 126.571 1.00 33.34 85 VAL A C 1
ATOM 647 O O . VAL A 1 85 ? 9.227 18.106 126.718 1.00 33.20 85 VAL A O 1
ATOM 651 N N . LEU A 1 86 ? 8.084 16.217 127.106 1.00 29.56 86 LEU A N 1
ATOM 652 C CA . LEU A 1 86 ? 9.169 15.655 127.900 1.00 28.94 86 LEU A CA 1
ATOM 653 C C . LEU A 1 86 ? 10.393 15.320 127.062 1.00 32.49 86 LEU A C 1
ATOM 654 O O . LEU A 1 86 ? 11.462 15.082 127.630 1.00 34.01 86 LEU A O 1
ATOM 659 N N . ASN A 1 87 ? 10.262 15.278 125.733 1.00 32.05 87 ASN A N 1
ATOM 660 C CA . ASN A 1 87 ? 11.422 15.003 124.894 1.00 31.28 87 ASN A CA 1
ATOM 661 C C . ASN A 1 87 ? 12.361 16.195 124.773 1.00 36.06 87 ASN A C 1
ATOM 662 O O . ASN A 1 87 ? 13.471 16.038 124.253 1.00 37.30 87 ASN A O 1
ATOM 667 N N . SER A 1 88 ? 11.958 17.378 125.229 1.00 35.70 88 SER A N 1
ATOM 668 C CA . SER A 1 88 ? 12.881 18.504 125.212 1.00 35.69 88 SER A CA 1
ATOM 669 C C . SER A 1 88 ? 12.840 19.322 126.493 1.00 40.59 88 SER A C 1
ATOM 670 O O . SER A 1 88 ? 13.397 20.424 126.515 1.00 41.42 88 SER A O 1
ATOM 673 N N . ASN A 1 89 ? 12.198 18.836 127.552 1.00 36.52 89 ASN A N 1
ATOM 674 C CA . ASN A 1 89 ? 12.236 19.502 128.851 1.00 34.16 89 ASN A CA 1
ATOM 675 C C . ASN A 1 89 ? 12.714 18.472 129.859 1.00 34.66 89 ASN A C 1
ATOM 676 O O . ASN A 1 89 ? 11.911 17.749 130.448 1.00 33.49 89 ASN A O 1
ATOM 681 N N . LEU A 1 90 ? 14.027 18.426 130.051 1.00 32.02 90 LEU A N 1
ATOM 682 C CA . LEU A 1 90 ? 14.624 17.454 130.959 1.00 34.90 90 LEU A CA 1
ATOM 683 C C . LEU A 1 90 ? 14.161 17.658 132.397 1.00 34.11 90 LEU A C 1
ATOM 684 O O . LEU A 1 90 ? 13.929 16.684 133.121 1.00 32.31 90 LEU A O 1
ATOM 689 N N . GLN A 1 91 ? 14.047 18.912 132.841 1.00 35.04 91 GLN A N 1
ATOM 690 C CA . GLN A 1 91 ? 13.617 19.161 134.213 1.00 36.55 91 GLN A CA 1
ATOM 691 C C . GLN A 1 91 ? 12.237 18.563 134.482 1.00 35.57 91 GLN A C 1
A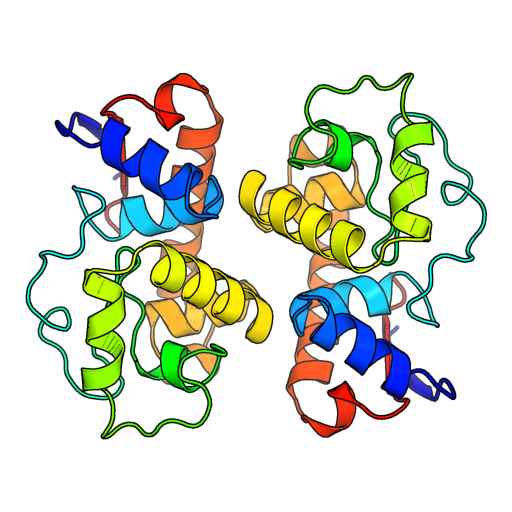TOM 692 O O . GLN A 1 91 ? 12.016 17.931 135.523 1.00 34.72 91 GLN A O 1
ATOM 698 N N . GLN A 1 92 ? 11.295 18.747 133.555 1.00 32.99 92 GLN A N 1
ATOM 699 C CA . GLN A 1 92 ? 9.966 18.181 133.750 1.00 32.03 92 GLN A CA 1
ATOM 700 C C . GLN A 1 92 ? 9.988 16.664 133.612 1.00 30.42 92 GLN A C 1
ATOM 701 O O . GLN A 1 92 ? 9.200 15.968 134.265 1.00 31.62 92 GLN A O 1
ATOM 707 N N . ASP A 1 93 ? 10.880 16.155 132.764 1.00 29.57 93 ASP A N 1
ATOM 708 C CA . ASP A 1 93 ? 11.025 14.717 132.538 1.00 29.87 93 ASP A CA 1
ATOM 709 C C . ASP A 1 93 ? 11.434 14.007 133.827 1.00 31.03 93 ASP A C 1
ATOM 710 O O . ASP A 1 93 ? 10.799 13.029 134.250 1.00 29.27 93 ASP A O 1
ATOM 715 N N . ILE A 1 94 ? 12.468 14.531 134.489 1.00 30.00 94 ILE A N 1
ATOM 716 C CA . ILE A 1 94 ? 12.938 13.980 135.757 1.00 31.39 94 ILE A CA 1
ATOM 717 C C . ILE A 1 94 ? 11.880 14.127 136.843 1.00 30.01 94 ILE A C 1
ATOM 718 O O . ILE A 1 94 ? 11.596 13.174 137.579 1.00 30.75 94 ILE A O 1
ATOM 723 N N . LYS A 1 95 ? 11.281 15.320 136.966 1.00 30.58 95 LYS A N 1
ATOM 724 C CA . LYS A 1 95 ? 10.247 15.514 137.979 1.00 31.62 95 LYS A CA 1
ATOM 725 C C . LYS A 1 95 ? 9.076 14.560 137.765 1.00 32.41 95 LYS A C 1
ATOM 726 O O . LYS A 1 95 ? 8.514 14.024 138.727 1.00 30.84 95 LYS A O 1
ATOM 729 N N . ALA A 1 96 ? 8.686 14.344 136.509 1.00 29.59 96 ALA A N 1
ATOM 730 C CA . ALA A 1 96 ? 7.594 13.423 136.222 1.00 30.91 96 ALA A CA 1
ATOM 731 C C . ALA A 1 96 ? 7.927 12.015 136.701 1.00 28.63 96 ALA A C 1
ATOM 732 O O . ALA A 1 96 ? 7.098 11.358 137.340 1.00 29.87 96 ALA A O 1
ATOM 734 N N . ARG A 1 97 ? 9.136 11.526 136.396 1.00 25.95 97 ARG A N 1
ATOM 735 C CA . ARG A 1 97 ? 9.484 10.170 136.818 1.00 30.30 97 ARG A CA 1
ATOM 736 C C . ARG A 1 97 ? 9.519 10.057 138.336 1.00 30.79 97 ARG A C 1
ATOM 737 O O . ARG A 1 97 ? 8.987 9.097 138.911 1.00 29.29 97 ARG A O 1
ATOM 745 N N . GLN A 1 98 ? 10.148 11.028 139.004 1.00 28.66 98 GLN A N 1
ATOM 746 C CA . GLN A 1 98 ? 10.195 10.993 140.463 1.00 27.18 98 GLN A CA 1
ATOM 747 C C . GLN A 1 98 ? 8.792 11.047 141.063 1.00 30.45 98 GLN A C 1
ATOM 748 O O . GLN A 1 98 ? 8.477 10.278 141.977 1.00 28.57 98 GLN A O 1
ATOM 754 N N . GLU A 1 99 ? 7.926 11.933 140.556 1.00 31.45 99 GLU A N 1
ATOM 755 C CA . GLU A 1 99 ? 6.547 11.961 141.043 1.00 30.79 99 GLU A CA 1
ATOM 756 C C . GLU A 1 99 ? 5.838 10.637 140.802 1.00 30.39 99 GLU A C 1
ATOM 757 O O . GLU A 1 99 ? 5.110 10.144 141.672 1.00 29.83 99 GLU A O 1
ATOM 763 N N . SER A 1 100 ? 6.028 10.053 139.618 1.00 29.50 100 SER A N 1
ATOM 764 C CA . SER A 1 100 ? 5.379 8.789 139.293 1.00 27.11 100 SER A CA 1
ATOM 765 C C . SER A 1 100 ? 5.805 7.684 140.256 1.00 29.79 100 SER A C 1
ATOM 766 O O . SER A 1 100 ? 4.964 6.914 140.742 1.00 27.07 100 SER A O 1
ATOM 769 N N . GLN A 1 101 ? 7.107 7.595 140.548 1.00 28.25 101 GLN A N 1
ATOM 770 C CA . GLN A 1 101 ? 7.577 6.585 141.492 1.00 28.58 101 GLN A CA 1
ATOM 771 C C . GLN A 1 101 ? 7.062 6.855 142.900 1.00 28.79 101 GLN A C 1
ATOM 772 O O . GLN A 1 101 ? 6.780 5.911 143.646 1.00 29.16 101 GLN A O 1
ATOM 778 N N . ASN A 1 102 ? 6.920 8.128 143.277 1.00 29.24 102 ASN A N 1
ATOM 779 C CA . ASN A 1 102 ? 6.403 8.483 144.597 1.00 29.86 102 ASN A CA 1
ATOM 780 C C . ASN A 1 102 ? 4.912 8.233 144.734 1.00 28.84 102 ASN A C 1
ATOM 781 O O . ASN A 1 102 ? 4.417 8.104 145.859 1.00 32.55 102 ASN A O 1
ATOM 786 N N . TYR A 1 103 ? 4.181 8.227 143.625 1.00 27.13 103 TYR A N 1
ATOM 787 C CA . TYR A 1 103 ? 2.765 7.912 143.657 1.00 28.43 103 TYR A CA 1
ATOM 788 C C . TYR A 1 103 ? 2.571 6.408 143.780 1.00 30.19 103 TYR A C 1
ATOM 789 O O . TYR A 1 103 ? 1.864 5.930 144.670 1.00 31.83 103 TYR A O 1
ATOM 798 N N . TYR A 1 104 ? 3.226 5.650 142.911 1.00 26.28 104 TYR A N 1
ATOM 799 C CA . TYR A 1 104 ? 3.004 4.215 142.855 1.00 28.12 104 TYR A CA 1
ATOM 800 C C . TYR A 1 104 ? 3.824 3.450 143.876 1.00 28.63 104 TYR A C 1
ATOM 801 O O . TYR A 1 104 ? 3.473 2.303 144.200 1.00 28.62 104 TYR A O 1
ATOM 810 N N . GLY A 1 105 ? 4.891 4.055 144.379 1.00 27.30 105 GLY A N 1
ATOM 811 C CA . GLY A 1 105 ? 5.912 3.355 145.113 1.00 29.12 105 GLY A CA 1
ATOM 812 C C . GLY A 1 105 ? 6.842 2.677 144.133 1.00 28.01 105 GLY A C 1
ATOM 813 O O . GLY A 1 105 ? 6.479 2.420 142.981 1.00 29.48 105 GLY A O 1
ATOM 814 N N . PRO A 1 106 ? 8.050 2.345 144.585 1.00 27.78 106 PRO A N 1
ATOM 815 C CA . PRO A 1 106 ? 9.046 1.773 143.656 1.00 28.92 106 PRO A CA 1
ATOM 816 C C . PRO A 1 106 ? 8.618 0.461 143.010 1.00 28.79 106 PRO A C 1
ATOM 817 O O . PRO A 1 106 ? 8.808 0.276 141.799 1.00 28.97 106 PRO A O 1
ATOM 821 N N . ASP A 1 107 ? 8.063 -0.469 143.782 1.00 29.71 107 ASP A N 1
ATOM 822 C CA . ASP A 1 107 ? 7.725 -1.768 143.207 1.00 30.74 107 ASP A CA 1
ATOM 823 C C . ASP A 1 107 ? 6.670 -1.628 142.119 1.00 28.20 107 ASP A C 1
ATOM 824 O O . ASP A 1 107 ? 6.841 -2.134 141.007 1.00 28.91 107 ASP A O 1
ATOM 829 N N . LYS A 1 108 ? 5.576 -0.924 142.412 1.00 27.33 108 LYS A N 1
ATOM 830 C CA . LYS A 1 108 ? 4.534 -0.795 141.403 1.00 28.48 108 LYS A CA 1
ATOM 831 C C . LYS A 1 108 ? 4.953 0.167 140.301 1.00 26.38 108 LYS A C 1
ATOM 832 O O . LYS A 1 108 ? 4.512 0.017 139.154 1.00 27.13 108 LYS A O 1
ATOM 836 N N . TRP A 1 109 ? 5.829 1.126 140.608 1.00 26.87 109 TRP A N 1
ATOM 837 C CA . TRP A 1 109 ? 6.342 1.975 139.541 1.00 27.36 109 TRP A CA 1
ATOM 838 C C . TRP A 1 109 ? 7.138 1.153 138.534 1.00 26.99 109 TRP A C 1
ATOM 839 O O . TRP A 1 109 ? 7.010 1.351 137.318 1.00 26.93 109 TRP A O 1
ATOM 850 N N . PHE A 1 110 ? 7.975 0.231 139.011 1.00 26.11 110 PHE A N 1
ATOM 851 C CA . PHE A 1 110 ? 8.718 -0.601 138.076 1.00 24.98 110 PHE A CA 1
ATOM 852 C C . PHE A 1 110 ? 7.766 -1.433 137.228 1.00 25.70 110 PHE A C 1
ATOM 853 O O . PHE A 1 110 ? 7.971 -1.596 136.020 1.00 27.49 110 PHE A O 1
ATOM 861 N N . ALA A 1 111 ? 6.709 -1.959 137.848 1.00 23.86 111 ALA A N 1
ATOM 862 C CA . ALA A 1 111 ? 5.761 -2.792 137.114 1.00 25.66 111 ALA A CA 1
ATOM 863 C C . ALA A 1 111 ? 5.038 -1.984 136.048 1.00 25.89 111 ALA A C 1
ATOM 864 O O . ALA A 1 111 ? 4.838 -2.457 134.920 1.00 27.42 111 ALA A O 1
ATOM 866 N N . GLY A 1 112 ? 4.609 -0.772 136.394 1.00 26.65 112 GLY A N 1
ATOM 867 C CA . GLY A 1 112 ? 3.896 0.033 135.421 1.00 26.85 112 GLY A CA 1
ATOM 868 C C . GLY A 1 112 ? 4.826 0.626 134.388 1.00 29.03 112 GLY A C 1
ATOM 869 O O . GLY A 1 112 ? 4.453 0.766 133.219 1.00 28.94 112 GLY A O 1
ATOM 870 N N . HIS A 1 113 ? 6.046 0.964 134.793 1.00 26.99 113 HIS A N 1
ATOM 871 C CA . HIS A 1 113 ? 7.013 1.477 133.830 1.00 30.17 113 HIS A CA 1
ATOM 872 C C . HIS A 1 113 ? 7.387 0.411 132.811 1.00 29.94 113 HIS A C 1
ATOM 873 O O . HIS A 1 113 ? 7.576 0.711 131.626 1.00 30.84 113 HIS A O 1
ATOM 880 N N . ARG A 1 114 ? 7.474 -0.839 133.248 1.00 28.22 114 ARG A N 1
ATOM 881 C CA . ARG A 1 114 ? 7.939 -1.908 132.381 1.00 29.10 114 ARG A CA 1
ATOM 882 C C . ARG A 1 114 ? 6.819 -2.541 131.568 1.00 32.74 114 ARG A C 1
ATOM 883 O O . ARG A 1 114 ? 7.048 -2.945 130.422 1.00 32.39 114 ARG A O 1
ATOM 891 N N . ASN A 1 115 ? 5.608 -2.620 132.121 1.00 30.46 115 ASN A N 1
ATOM 892 C CA . ASN A 1 115 ? 4.525 -3.377 131.505 1.00 32.57 115 ASN A CA 1
ATOM 893 C C . ASN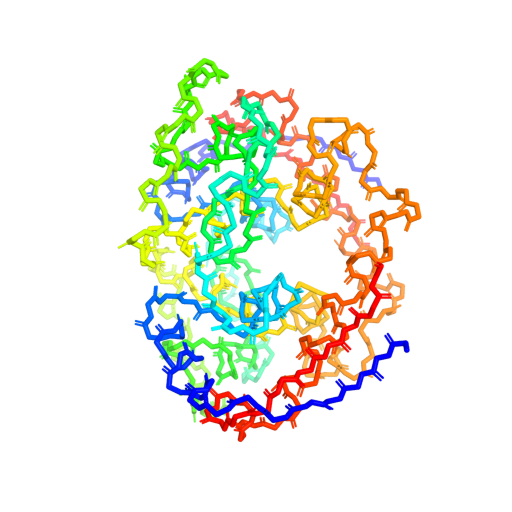 A 1 115 ? 3.201 -2.617 131.519 1.00 33.31 115 ASN A C 1
ATOM 894 O O . ASN A 1 115 ? 2.146 -3.215 131.283 1.00 33.58 115 ASN A O 1
ATOM 899 N N . GLY A 1 116 ? 3.225 -1.305 131.760 1.00 32.85 116 GLY A N 1
ATOM 900 C CA . GLY A 1 116 ? 1.983 -0.578 131.666 1.00 32.22 116 GLY A CA 1
ATOM 901 C C . GLY A 1 116 ? 0.963 -0.940 132.741 1.00 33.34 116 GLY A C 1
ATOM 902 O O . GLY A 1 116 ? 1.275 -1.482 133.808 1.00 30.79 116 GLY A O 1
ATOM 903 N N . GLU A 1 117 ? -0.298 -0.619 132.429 1.00 36.62 117 GLU A N 1
ATOM 904 C CA . GLU A 1 117 ? -1.390 -0.859 133.363 1.00 34.13 117 GLU A CA 1
ATOM 905 C C . GLU A 1 117 ? -1.502 -2.340 133.717 1.00 33.60 117 GLU A C 1
ATOM 906 O O . GLU A 1 117 ? -1.836 -2.684 134.856 1.00 34.95 117 GLU A O 1
ATOM 912 N N . SER A 1 118 ? -1.195 -3.224 132.765 1.00 36.31 118 SER A N 1
ATOM 913 C CA . SER A 1 118 ? -1.184 -4.657 133.049 1.00 38.35 118 SER A CA 1
ATOM 914 C C . SER A 1 118 ? -0.155 -5.005 134.117 1.00 36.38 118 SER A C 1
ATOM 915 O O . SER A 1 118 ? -0.394 -5.879 134.960 1.00 37.10 118 SER A O 1
ATOM 918 N N . GLY A 1 119 ? 0.992 -4.331 134.104 1.00 34.33 119 GLY A N 1
ATOM 919 C CA . GLY A 1 119 ? 2.000 -4.592 135.117 1.00 33.28 119 GLY A CA 1
ATOM 920 C C . GLY A 1 119 ? 1.509 -4.328 136.526 1.00 32.93 119 GLY A C 1
ATOM 921 O O . GLY A 1 119 ? 1.896 -5.028 137.464 1.00 34.43 119 GLY A O 1
ATOM 922 N N . LEU A 1 120 ? 0.629 -3.334 136.691 1.00 33.47 120 LEU A N 1
ATOM 923 C CA . LEU A 1 120 ? 0.160 -2.960 138.020 1.00 28.75 120 LEU A CA 1
ATOM 924 C C . LEU A 1 120 ? -0.625 -4.080 138.678 1.00 34.99 120 LEU A C 1
ATOM 925 O O . LEU A 1 120 ? -0.666 -4.169 139.911 1.00 36.57 120 LEU A O 1
ATOM 930 N N . SER A 1 121 ? -1.254 -4.935 137.881 1.00 35.50 121 SER A N 1
ATOM 931 C CA . SER A 1 121 ? -2.003 -6.066 138.409 1.00 37.10 121 SER A CA 1
ATOM 932 C C . SER A 1 121 ? -1.156 -7.320 138.544 1.00 38.41 121 SER A C 1
ATOM 933 O O . SER A 1 121 ? -1.622 -8.302 139.131 1.00 41.26 121 SER A O 1
ATOM 936 N N . ASN A 1 122 ? 0.074 -7.303 138.027 1.00 37.72 122 ASN A N 1
ATOM 937 C CA . ASN A 1 122 ? 0.972 -8.458 138.085 1.00 37.37 122 ASN A CA 1
ATOM 938 C C . ASN A 1 122 ? 2.403 -7.947 138.207 1.00 34.04 122 ASN A C 1
ATOM 939 O O . ASN A 1 122 ? 3.206 -8.052 137.271 1.00 36.06 122 ASN A O 1
ATOM 944 N N . PRO A 1 123 ? 2.764 -7.402 139.366 1.00 31.45 123 PRO A N 1
ATOM 945 C CA . PRO A 1 123 ? 3.987 -6.596 139.476 1.00 31.57 123 PRO A CA 1
ATOM 946 C C . PRO A 1 123 ? 5.262 -7.359 139.780 1.00 32.40 123 PRO A C 1
ATOM 947 O O . PRO A 1 123 ? 6.329 -6.741 139.815 1.00 33.66 123 PRO A O 1
ATOM 951 N N . TYR A 1 124 ? 5.200 -8.660 140.008 1.00 33.11 124 TYR A N 1
ATOM 952 C CA . TYR A 1 124 ? 6.384 -9.386 140.435 1.00 31.69 124 TYR A CA 1
ATOM 953 C C . TYR A 1 124 ? 6.708 -10.526 139.480 1.00 31.27 124 TYR A C 1
ATOM 954 O O . TYR A 1 124 ? 7.243 -11.558 139.888 1.00 32.56 124 TYR A O 1
ATOM 963 N N . THR A 1 125 ? 6.377 -10.352 138.203 1.00 30.96 125 THR A N 1
ATOM 964 C CA . THR A 1 125 ? 6.767 -11.331 137.199 1.00 31.01 125 THR A CA 1
ATOM 965 C C . THR A 1 125 ? 8.280 -11.418 137.107 1.00 29.92 125 THR A C 1
ATOM 966 O O . THR A 1 125 ? 9.008 -10.518 137.538 1.00 31.90 125 THR A O 1
ATOM 970 N N . GLN A 1 126 ? 8.751 -12.511 136.509 1.00 29.36 126 GLN A N 1
ATOM 971 C CA . GLN A 1 126 ? 10.182 -12.627 136.268 1.00 30.65 126 GLN A CA 1
ATOM 972 C C . GLN A 1 126 ? 10.692 -11.455 135.437 1.00 32.39 126 GLN A C 1
ATOM 973 O O . GLN A 1 126 ? 11.769 -10.914 135.716 1.00 29.06 126 GLN A O 1
ATOM 979 N N . ASP A 1 127 ? 9.918 -11.023 134.434 1.00 31.53 127 ASP A N 1
ATOM 980 C CA . ASP A 1 127 ? 10.401 -9.953 133.562 1.00 33.01 127 ASP A CA 1
ATOM 981 C C . ASP A 1 127 ? 10.565 -8.642 134.318 1.00 29.03 127 ASP A C 1
ATOM 982 O O . ASP A 1 127 ? 11.529 -7.907 134.087 1.00 30.12 127 ASP A O 1
ATOM 987 N N . ILE A 1 128 ? 9.643 -8.326 135.218 1.00 27.30 128 ILE A N 1
ATOM 988 C CA . ILE A 1 128 ? 9.766 -7.081 135.965 1.00 27.40 128 ILE A CA 1
ATOM 989 C C . ILE A 1 128 ? 10.922 -7.179 136.944 1.00 27.55 128 ILE A C 1
ATOM 990 O O . ILE A 1 128 ? 11.693 -6.229 137.117 1.00 26.54 128 ILE A O 1
ATOM 995 N N . THR A 1 129 ? 11.054 -8.333 137.598 1.00 26.71 129 THR A N 1
ATOM 996 C CA . THR A 1 129 ? 12.171 -8.553 138.510 1.00 28.42 129 THR A CA 1
ATOM 997 C C . THR A 1 129 ? 13.505 -8.438 137.782 1.00 26.29 129 THR A C 1
ATOM 998 O O . THR A 1 129 ? 14.444 -7.826 138.296 1.00 28.16 129 THR A O 1
ATOM 1002 N N . ASN A 1 130 ? 13.602 -9.027 136.585 1.00 27.85 130 ASN A N 1
ATOM 1003 C CA . ASN A 1 130 ? 14.828 -8.941 135.790 1.00 26.52 130 ASN A CA 1
ATOM 1004 C C . ASN A 1 130 ? 15.174 -7.502 135.460 1.00 27.79 130 ASN A C 1
ATOM 1005 O O . ASN A 1 130 ? 16.348 -7.103 135.510 1.00 27.67 130 ASN A O 1
ATOM 1010 N N . TYR A 1 131 ? 14.163 -6.712 135.091 1.00 23.89 131 TYR A N 1
ATOM 1011 C CA . TYR A 1 131 ? 14.376 -5.286 134.842 1.00 23.55 131 TYR A CA 1
ATOM 1012 C C . TYR A 1 131 ? 14.836 -4.554 136.103 1.00 26.38 131 TYR A C 1
ATOM 1013 O O . TYR A 1 131 ? 15.798 -3.780 136.066 1.00 25.52 131 TYR A O 1
ATOM 1022 N N . LYS A 1 132 ? 14.155 -4.782 137.228 1.00 24.72 132 LYS A N 1
ATOM 1023 C CA . LYS A 1 132 ? 14.576 -4.190 138.494 1.00 25.39 132 LYS A CA 1
ATOM 1024 C C . LYS A 1 132 ? 16.007 -4.585 138.857 1.00 26.84 132 LYS A C 1
ATOM 1025 O O . LYS A 1 132 ? 16.796 -3.749 139.312 1.00 27.56 132 LYS A O 1
ATOM 1031 N N . ASP A 1 133 ? 16.358 -5.862 138.682 1.00 24.91 133 ASP A N 1
ATOM 1032 C CA . ASP A 1 133 ? 17.708 -6.285 139.024 1.00 26.25 133 ASP A CA 1
ATOM 1033 C C . ASP A 1 133 ? 18.738 -5.617 138.111 1.00 27.43 133 ASP A C 1
ATOM 1034 O O . ASP A 1 133 ? 19.826 -5.250 138.570 1.00 25.17 133 ASP A O 1
ATOM 1039 N N . ALA A 1 134 ? 18.384 -5.391 136.838 1.00 28.38 134 ALA A N 1
ATOM 1040 C CA . ALA A 1 134 ? 19.302 -4.741 135.904 1.00 24.38 134 ALA A CA 1
ATOM 1041 C C . ALA A 1 134 ? 19.558 -3.296 136.292 1.00 29.06 134 ALA A C 1
ATOM 1042 O O . ALA A 1 134 ? 20.703 -2.831 136.256 1.00 26.74 134 ALA A O 1
ATOM 1044 N N . VAL A 1 135 ? 18.506 -2.562 136.645 1.00 26.35 135 VAL A N 1
ATOM 1045 C CA . VAL A 1 135 ? 18.698 -1.180 137.077 1.00 25.67 135 VAL A CA 1
ATOM 1046 C C . VAL A 1 135 ? 19.554 -1.132 138.333 1.00 26.34 135 VAL A C 1
ATOM 1047 O O . VAL A 1 135 ? 20.460 -0.296 138.455 1.00 26.34 135 VAL A O 1
ATOM 1051 N N . ASN A 1 136 ? 19.296 -2.035 139.280 1.00 25.07 136 ASN A N 1
ATOM 1052 C CA . ASN A 1 136 ? 20.075 -2.046 140.513 1.00 27.77 136 ASN A CA 1
ATOM 1053 C C . ASN A 1 136 ? 21.548 -2.325 140.237 1.00 26.40 136 ASN A C 1
ATOM 1054 O O . ASN A 1 136 ? 22.423 -1.752 140.892 1.00 26.31 136 ASN A O 1
ATOM 1059 N N . TRP A 1 137 ? 21.845 -3.256 139.321 1.00 26.99 137 TRP A N 1
ATOM 1060 C CA . TRP A 1 137 ? 23.237 -3.509 138.963 1.00 26.63 137 TRP A CA 1
ATOM 1061 C C . TRP A 1 137 ? 23.883 -2.253 138.376 1.00 28.48 137 TRP A C 1
ATOM 1062 O O . TRP A 1 137 ? 24.982 -1.851 138.784 1.00 27.94 137 TRP A O 1
ATOM 1073 N N . ILE A 1 138 ? 23.203 -1.604 137.432 1.00 25.65 138 ILE A N 1
ATOM 1074 C CA . ILE A 1 138 ? 23.746 -0.382 136.841 1.00 23.90 138 ILE A CA 1
ATOM 1075 C C . ILE A 1 138 ? 23.974 0.681 137.907 1.00 26.56 138 ILE A C 1
ATOM 1076 O O . ILE A 1 138 ? 24.997 1.384 137.903 1.00 28.70 138 ILE A O 1
ATOM 1081 N N . HIS A 1 139 ? 23.018 0.837 138.826 1.00 27.07 139 HIS A N 1
ATOM 1082 C CA . HIS A 1 139 ? 23.198 1.828 139.877 1.00 26.86 139 HIS A CA 1
ATOM 1083 C C . HIS A 1 139 ? 24.449 1.534 140.688 1.00 28.89 139 HIS A C 1
ATOM 1084 O O . HIS A 1 139 ? 25.237 2.438 140.997 1.00 31.77 139 HIS A O 1
ATOM 1091 N N . ASP A 1 140 ? 24.650 0.269 141.034 1.00 26.84 140 ASP A N 1
ATOM 1092 C CA . ASP A 1 140 ? 25.796 -0.087 141.858 1.00 29.30 140 ASP A CA 1
ATOM 1093 C C . ASP A 1 140 ? 27.109 0.127 141.117 1.00 32.04 140 ASP A C 1
ATOM 1094 O O . ASP A 1 140 ? 28.121 0.447 141.746 1.00 33.55 140 ASP A O 1
ATOM 1097 N N . GLN A 1 141 ? 27.130 -0.047 139.794 1.00 28.27 141 GLN A N 1
ATOM 1098 C CA . GLN A 1 141 ? 28.350 0.290 139.069 1.00 30.25 141 GLN A CA 1
ATOM 1099 C C . GLN A 1 141 ? 28.576 1.796 139.065 1.00 30.84 141 GLN A C 1
ATOM 1100 O O . GLN A 1 141 ? 29.709 2.257 139.250 1.00 30.57 141 GLN A O 1
ATOM 1106 N N . LEU A 1 142 ? 27.517 2.584 138.854 1.00 30.51 142 LEU A N 1
ATOM 1107 C CA . LEU A 1 142 ? 27.672 4.038 138.866 1.00 29.44 142 LEU A CA 1
ATOM 1108 C C . LEU A 1 142 ? 28.106 4.537 140.238 1.00 33.09 142 LEU A C 1
ATOM 1109 O O . LEU A 1 142 ? 28.867 5.509 140.349 1.00 33.15 142 LEU A O 1
ATOM 1114 N N . ALA A 1 143 ? 27.629 3.888 141.295 1.00 30.52 143 ALA A N 1
ATOM 1115 C CA . ALA A 1 143 ? 27.952 4.298 142.654 1.00 34.07 143 ALA A CA 1
ATOM 1116 C C . ALA A 1 143 ? 29.350 3.882 143.076 1.00 35.53 143 ALA A C 1
ATOM 1117 O O . ALA A 1 143 ? 29.821 4.345 144.117 1.00 38.10 143 ALA A O 1
ATOM 1119 N N . SER A 1 144 ? 30.018 3.038 142.291 1.00 33.14 144 SER A N 1
ATOM 1120 C CA . SER A 1 144 ? 31.265 2.415 142.722 1.00 35.74 144 SER A CA 1
ATOM 1121 C C . SER A 1 144 ? 32.478 3.316 142.532 1.00 38.46 144 SER A C 1
ATOM 1122 O O . SER A 1 144 ? 33.519 3.067 143.153 1.00 42.15 144 SER A O 1
ATOM 1125 N N . ASP A 1 145 ? 32.375 4.355 141.711 1.00 38.41 145 ASP A N 1
ATOM 1126 C CA . ASP A 1 145 ? 33.461 5.317 141.551 1.00 39.37 145 ASP A CA 1
ATOM 1127 C C . ASP A 1 145 ? 32.858 6.629 141.084 1.00 40.22 145 ASP A C 1
ATOM 1128 O O . ASP A 1 145 ? 32.104 6.639 140.103 1.00 39.44 145 ASP A O 1
ATOM 1133 N N . PRO A 1 146 ? 33.158 7.750 141.744 1.00 39.49 146 PRO A N 1
ATOM 1134 C CA . PRO A 1 146 ? 32.526 9.016 141.342 1.00 38.50 146 PRO A CA 1
ATOM 1135 C C . PRO A 1 146 ? 32.901 9.449 139.938 1.00 38.54 146 PRO A C 1
ATOM 1136 O O . PRO A 1 146 ? 32.217 10.308 139.367 1.00 38.90 146 PRO A O 1
ATOM 1140 N N . LYS A 1 147 ? 33.958 8.878 139.356 1.00 36.35 147 LYS A N 1
ATOM 1141 C CA . LYS A 1 147 ? 34.302 9.240 137.987 1.00 39.68 147 LYS A CA 1
ATOM 1142 C C . LYS A 1 147 ? 33.190 8.862 137.023 1.00 37.40 147 LYS A C 1
ATOM 1143 O O . LYS A 1 147 ? 32.981 9.551 136.018 1.00 34.14 147 LYS A O 1
ATOM 1149 N N . TYR A 1 148 ? 32.437 7.802 137.333 1.00 34.73 148 TYR A N 1
ATOM 1150 C CA . TYR A 1 148 ? 31.377 7.360 136.433 1.00 34.29 148 TYR A CA 1
ATOM 1151 C C . TYR A 1 148 ? 30.204 8.325 136.385 1.00 36.10 148 TYR A C 1
ATOM 1152 O O . TYR A 1 148 ? 29.350 8.193 135.502 1.00 39.47 148 TYR A O 1
ATOM 1161 N N . LEU A 1 149 ? 30.125 9.277 137.304 1.00 32.36 149 LEU A N 1
ATOM 1162 C CA . LEU A 1 149 ? 29.066 10.270 137.241 1.00 34.30 149 LEU A CA 1
ATOM 1163 C C . LEU A 1 149 ? 29.333 11.360 136.211 1.00 37.37 149 LEU A C 1
ATOM 1164 O O . LEU A 1 149 ? 28.431 12.152 135.927 1.00 38.21 149 LEU A O 1
ATOM 1169 N N . SER A 1 150 ? 30.531 11.417 135.632 1.00 36.50 150 SER A N 1
ATOM 1170 C CA . SER A 1 150 ? 30.840 12.488 134.693 1.00 37.73 150 SER A CA 1
ATOM 1171 C C . SER A 1 150 ? 31.662 12.053 133.492 1.00 38.53 150 SER A C 1
ATOM 1172 O O . SER A 1 150 ? 31.863 12.879 132.593 1.00 39.37 150 SER A O 1
ATOM 1175 N N . ASP A 1 151 ? 32.146 10.815 133.440 1.00 36.50 151 ASP A N 1
ATOM 1176 C CA . ASP A 1 151 ? 32.893 10.334 132.291 1.00 40.11 151 ASP A CA 1
ATOM 1177 C C . ASP A 1 151 ? 31.921 9.812 131.236 1.00 37.11 151 ASP A C 1
ATOM 1178 O O . ASP A 1 151 ? 30.704 9.898 131.382 1.00 36.97 151 ASP A O 1
ATOM 1183 N N . ASP A 1 152 ? 32.462 9.282 130.145 1.00 40.23 152 ASP A N 1
ATOM 1184 C CA . ASP A 1 152 ? 31.643 8.800 129.044 1.00 37.41 152 ASP A CA 1
ATOM 1185 C C . ASP A 1 152 ? 31.373 7.302 129.139 1.00 37.76 152 ASP A C 1
ATOM 1186 O O . ASP A 1 152 ? 31.079 6.664 128.124 1.00 41.21 152 ASP A O 1
ATOM 1191 N N . THR A 1 153 ? 31.459 6.727 130.338 1.00 36.27 153 THR A N 1
ATOM 1192 C CA . THR A 1 153 ? 31.264 5.288 130.500 1.00 34.88 153 THR A CA 1
ATOM 1193 C C . THR A 1 153 ? 29.781 4.955 130.631 1.00 33.48 153 THR A C 1
ATOM 1194 O O . THR A 1 153 ? 29.079 5.558 131.444 1.00 33.50 153 THR A O 1
ATOM 1198 N N . ARG A 1 154 ? 29.318 3.968 129.866 1.00 36.87 154 ARG A N 1
ATOM 1199 C CA . ARG A 1 154 ? 27.968 3.432 130.004 1.00 32.12 154 ARG A CA 1
ATOM 1200 C C . ARG A 1 154 ? 28.031 1.995 130.502 1.00 34.87 154 ARG A C 1
ATOM 1201 O O . ARG A 1 154 ? 28.799 1.186 129.975 1.00 32.73 154 ARG A O 1
ATOM 1209 N N . PHE A 1 155 ? 27.220 1.686 131.511 1.00 33.11 155 PHE A N 1
ATOM 1210 C CA . PHE A 1 155 ? 27.005 0.321 131.965 1.00 34.82 155 PHE A CA 1
ATOM 1211 C C . PHE A 1 155 ? 25.710 -0.183 131.351 1.00 32.65 155 PHE A C 1
ATOM 1212 O O . PHE A 1 155 ? 24.678 0.486 131.453 1.00 31.45 155 PHE A O 1
ATOM 1220 N N . TRP A 1 156 ? 25.770 -1.338 130.692 1.00 33.54 156 TRP A N 1
ATOM 1221 C CA . TRP A 1 156 ? 24.616 -1.874 129.985 1.00 35.89 156 TRP A CA 1
ATOM 1222 C C . TRP A 1 156 ? 24.289 -3.276 130.482 1.00 35.61 156 TRP A C 1
ATOM 1223 O O . TRP A 1 156 ? 25.167 -4.014 130.932 1.00 35.34 156 TRP A O 1
ATOM 1234 N N . VAL A 1 157 ? 23.002 -3.627 130.413 1.00 36.14 157 VAL A N 1
ATOM 1235 C CA . VAL A 1 157 ? 22.522 -4.980 130.676 1.00 36.27 157 VAL A CA 1
ATOM 1236 C C . VAL A 1 157 ? 21.589 -5.369 129.540 1.00 40.81 157 VAL A C 1
ATOM 1237 O O . VAL A 1 157 ? 20.768 -4.557 129.099 1.00 41.78 157 VAL A O 1
ATOM 1241 N N . ASP A 1 158 ? 21.707 -6.607 129.066 1.00 39.38 158 ASP A N 1
ATOM 1242 C CA . ASP A 1 158 ? 20.808 -7.104 128.027 1.00 46.92 158 ASP A CA 1
ATOM 1243 C C . ASP A 1 158 ? 19.642 -7.788 128.728 1.00 49.14 158 ASP A C 1
ATOM 1244 O O . ASP A 1 158 ? 19.695 -8.976 129.047 1.00 49.27 158 ASP A O 1
ATOM 1249 N N . VAL A 1 159 ? 18.580 -7.022 128.981 1.00 46.59 159 VAL A N 1
ATOM 1250 C CA . VAL A 1 159 ? 17.421 -7.531 129.708 1.00 49.37 159 VAL A CA 1
ATOM 1251 C C . VAL A 1 159 ? 16.545 -8.403 128.806 1.00 55.58 159 VAL A C 1
ATOM 1252 O O . VAL A 1 159 ? 16.574 -9.635 128.894 1.00 55.38 159 VAL A O 1
ATOM 1254 N N . ASP B 1 2 ? -0.475 -6.916 164.921 1.00 46.83 2 ASP B N 1
ATOM 1255 C CA . ASP B 1 2 ? 0.366 -7.055 163.736 1.00 40.63 2 ASP B CA 1
ATOM 1256 C C . ASP B 1 2 ? 0.285 -5.819 162.836 1.00 35.08 2 ASP B C 1
ATOM 1257 O O . ASP B 1 2 ? 1.308 -5.200 162.516 1.00 32.56 2 ASP B O 1
ATOM 1262 N N . ARG B 1 3 ? -0.936 -5.483 162.429 1.00 35.77 3 ARG B N 1
ATOM 1263 C CA . ARG B 1 3 ? -1.204 -4.286 161.641 1.00 34.88 3 ARG B CA 1
ATOM 1264 C C . ARG B 1 3 ? -2.671 -3.924 161.813 1.00 36.45 3 ARG B C 1
ATOM 1265 O O . ARG B 1 3 ? -3.490 -4.753 162.224 1.00 35.29 3 ARG B O 1
ATOM 1273 N N . GLY B 1 4 ? -3.001 -2.678 161.508 1.00 32.04 4 GLY B N 1
ATOM 1274 C CA . GLY B 1 4 ? -4.384 -2.277 161.597 1.00 33.84 4 GLY B CA 1
ATOM 1275 C C . GLY B 1 4 ? -4.571 -0.826 161.249 1.00 33.39 4 GLY B C 1
ATOM 1276 O O . GLY B 1 4 ? -3.714 -0.191 160.628 1.00 28.08 4 GLY B O 1
ATOM 1277 N N . THR B 1 5 ? -5.720 -0.312 161.649 1.00 35.34 5 THR B N 1
ATOM 1278 C CA . THR B 1 5 ? -6.061 1.073 161.415 1.00 34.40 5 THR B CA 1
ATOM 1279 C C . THR B 1 5 ? -6.460 1.698 162.739 1.00 37.69 5 THR B C 1
ATOM 1280 O O . THR B 1 5 ? -6.938 1.012 163.646 1.00 35.14 5 THR B O 1
ATOM 1284 N N . GLU B 1 6 ? -6.231 3.001 162.852 1.00 34.83 6 GLU B N 1
ATOM 1285 C CA . GLU B 1 6 ? -6.746 3.776 163.967 1.00 36.74 6 GLU B CA 1
ATOM 1286 C C . GLU B 1 6 ? -7.103 5.155 163.439 1.00 36.24 6 GLU B C 1
ATOM 1287 O O . GLU B 1 6 ? -6.643 5.562 162.372 1.00 34.71 6 GLU B O 1
ATOM 1293 N N . THR B 1 7 ? -7.961 5.861 164.169 1.00 31.98 7 THR B N 1
ATOM 1294 C CA . THR B 1 7 ? -8.296 7.238 163.827 1.00 31.98 7 THR B CA 1
ATOM 1295 C C . THR B 1 7 ? -7.513 8.183 164.724 1.00 33.99 7 THR B C 1
ATOM 1296 O O . THR B 1 7 ? -7.537 8.046 165.952 1.00 35.34 7 THR B O 1
ATOM 1300 N N . VAL B 1 8 ? -6.815 9.132 164.106 1.00 32.35 8 VAL B N 1
ATOM 1301 C CA . VAL B 1 8 ? -6.007 10.122 164.814 1.00 31.43 8 VAL B CA 1
ATOM 1302 C C . VAL B 1 8 ? -6.558 11.502 164.464 1.00 32.51 8 VAL B C 1
ATOM 1303 O O . VAL B 1 8 ? -6.347 11.979 163.339 1.00 30.74 8 VAL B O 1
ATOM 1307 N N . PRO B 1 9 ? -7.273 12.177 165.368 1.00 31.32 9 PRO B N 1
ATOM 1308 C CA . PRO B 1 9 ? -7.899 13.458 164.999 1.00 34.87 9 PRO B CA 1
ATOM 1309 C C . PRO B 1 9 ? -6.877 14.477 164.511 1.00 31.73 9 PRO B C 1
ATOM 1310 O O . PRO B 1 9 ? -5.823 14.669 165.121 1.00 32.77 9 PRO B O 1
ATOM 1314 N N . GLY B 1 10 ? -7.207 15.132 163.397 1.00 32.72 10 GLY B N 1
ATOM 1315 C CA . GLY B 1 10 ? -6.348 16.121 162.787 1.00 31.58 10 GLY B CA 1
ATOM 1316 C C . GLY B 1 10 ? -5.308 15.567 161.840 1.00 29.21 10 GLY B C 1
ATOM 1317 O O . GLY B 1 10 ? -4.617 16.351 161.178 1.00 32.70 10 GLY B O 1
ATOM 1318 N N . LEU B 1 11 ? -5.174 14.239 161.749 1.00 30.71 11 LEU B N 1
ATOM 1319 C CA . LEU B 1 11 ? -4.148 13.656 160.892 1.00 26.13 11 LEU B CA 1
ATOM 1320 C C . LEU B 1 11 ? -4.344 14.035 159.431 1.00 27.25 11 LEU B C 1
ATOM 1321 O O . LEU B 1 11 ? -3.363 14.178 158.695 1.00 28.85 11 LEU B O 1
ATOM 1326 N N . GLY B 1 12 ? -5.596 14.209 159.000 1.00 31.35 12 GLY B N 1
ATOM 1327 C CA . GLY B 1 12 ? -5.867 14.507 157.598 1.00 27.35 12 GLY B CA 1
ATOM 1328 C C . GLY B 1 12 ? -5.288 15.831 157.145 1.00 29.35 12 GLY B C 1
ATOM 1329 O O . GLY B 1 12 ? -4.814 15.958 156.012 1.00 28.04 12 GLY B O 1
ATOM 1330 N N . GLN B 1 13 ? -5.314 16.835 158.019 1.00 27.84 13 GLN B N 1
ATOM 1331 C CA . GLN B 1 13 ? -4.723 18.118 157.658 1.00 33.28 13 GLN B CA 1
ATOM 1332 C C . GLN B 1 13 ? -3.214 18.009 157.533 1.00 29.58 13 GLN B C 1
ATOM 1333 O O . GLN B 1 13 ? -2.603 18.704 156.716 1.00 28.50 13 GLN B O 1
ATOM 1339 N N . ARG B 1 14 ? -2.601 17.143 158.334 1.00 29.74 14 ARG B N 1
ATOM 1340 C CA . ARG B 1 14 ? -1.167 16.957 158.279 1.00 27.83 14 ARG B CA 1
ATOM 1341 C C . ARG B 1 14 ? -0.758 16.164 157.042 1.00 28.11 14 ARG B C 1
ATOM 1342 O O . ARG B 1 14 ? 0.267 16.465 156.423 1.00 27.75 14 ARG B O 1
ATOM 1350 N N . LYS B 1 15 ? -1.536 15.138 156.673 1.00 28.43 15 LYS B N 1
ATOM 1351 C CA . LYS B 1 15 ? -1.300 14.450 155.406 1.00 27.92 15 LYS B CA 1
ATOM 1352 C C . LYS B 1 15 ? -1.293 15.443 154.254 1.00 28.93 15 LYS B C 1
ATOM 1353 O O . LYS B 1 15 ? -0.388 15.442 153.412 1.00 26.62 15 LYS B O 1
ATOM 1359 N N . GLN B 1 16 ? -2.304 16.311 154.206 1.00 28.20 16 GLN B N 1
ATOM 1360 C CA . GLN B 1 16 ? -2.370 17.283 153.122 1.00 28.89 16 GLN B CA 1
ATOM 1361 C C . GLN B 1 16 ? -1.195 18.248 153.173 1.00 28.52 16 GLN B C 1
ATOM 1362 O O . GLN B 1 16 ? -0.654 18.638 152.131 1.00 28.92 16 GLN B O 1
ATOM 1368 N N . GLN B 1 17 ? -0.765 18.631 154.372 1.00 27.10 17 GLN B N 1
ATOM 1369 C CA . GLN B 1 17 ? 0.411 19.484 154.459 1.00 31.66 17 GLN B CA 1
ATOM 1370 C C . GLN B 1 17 ? 1.636 18.780 153.884 1.00 30.16 17 GLN B C 1
ATOM 1371 O O . GLN B 1 17 ? 2.422 19.386 153.145 1.00 31.93 17 GLN B O 1
ATOM 1377 N N . ILE B 1 18 ? 1.803 17.492 154.181 1.00 27.30 18 ILE B N 1
ATOM 1378 C CA . ILE B 1 18 ? 2.930 16.762 153.618 1.00 29.37 18 ILE B CA 1
ATOM 1379 C C . ILE B 1 18 ? 2.829 16.724 152.098 1.00 29.27 18 ILE B C 1
ATOM 1380 O O . ILE B 1 18 ? 3.806 16.982 151.385 1.00 29.07 18 ILE B O 1
ATOM 1385 N N . LEU B 1 19 ? 1.641 16.425 151.577 1.00 28.37 19 LEU B N 1
ATOM 1386 C CA . LEU B 1 19 ? 1.492 16.335 150.128 1.00 28.92 19 LEU B CA 1
ATOM 1387 C C . LEU B 1 19 ? 1.640 17.694 149.460 1.00 31.40 19 LEU B C 1
ATOM 1388 O O . LEU B 1 19 ? 2.125 17.772 148.326 1.00 33.25 19 LEU B O 1
ATOM 1393 N N . ASN B 1 20 ? 1.256 18.775 150.149 1.00 28.88 20 ASN B N 1
ATOM 1394 C CA . ASN B 1 20 ? 1.395 20.133 149.631 1.00 27.21 20 ASN B CA 1
ATOM 1395 C C . ASN B 1 20 ? 2.813 20.684 149.744 1.00 32.30 20 ASN B C 1
ATOM 1396 O O . ASN B 1 20 ? 3.099 21.737 149.160 1.00 33.87 20 ASN B O 1
ATOM 1401 N N . SER B 1 21 ? 3.689 20.017 150.495 1.00 26.42 21 SER B N 1
ATOM 1402 C CA . SER B 1 21 ? 5.062 20.453 150.714 1.00 28.29 21 SER B CA 1
ATOM 1403 C C . SER B 1 21 ? 6.062 19.638 149.900 1.00 28.90 21 SER B C 1
ATOM 1404 O O . SER B 1 21 ? 7.244 19.576 150.261 1.00 31.67 21 SER B O 1
ATOM 1407 N N . GLY B 1 22 ? 5.610 19.007 148.823 1.00 27.94 22 GLY B N 1
ATOM 1408 C CA . GLY B 1 22 ? 6.476 18.247 147.951 1.00 28.57 22 GLY B CA 1
ATOM 1409 C C . GLY B 1 22 ? 6.424 16.753 148.166 1.00 28.42 22 GLY B C 1
ATOM 1410 O O . GLY B 1 22 ? 7.015 16.010 147.374 1.00 29.19 22 GLY B O 1
ATOM 1411 N N . GLY B 1 23 ? 5.742 16.292 149.214 1.00 27.91 23 GLY B N 1
ATOM 1412 C CA . GLY B 1 23 ? 5.683 14.875 149.486 1.00 28.78 23 GLY B CA 1
ATOM 1413 C C . GLY B 1 23 ? 4.722 14.154 148.569 1.00 30.48 23 GLY B C 1
ATOM 1414 O O . GLY B 1 23 ? 3.815 14.741 147.991 1.00 31.23 23 GLY B O 1
ATOM 1415 N N . GLY B 1 24 ? 4.957 12.854 148.414 1.00 26.60 24 GLY B N 1
ATOM 1416 C CA . GLY B 1 24 ? 4.063 11.975 147.698 1.00 30.11 24 GLY B CA 1
ATOM 1417 C C . GLY B 1 24 ? 3.463 10.935 148.629 1.00 26.94 24 GLY B C 1
ATOM 1418 O O . GLY B 1 24 ? 3.744 10.893 149.823 1.00 26.83 24 GLY B O 1
ATOM 1419 N N . VAL B 1 25 ? 2.614 10.081 148.048 1.00 24.79 25 VAL B N 1
ATOM 1420 C CA . VAL B 1 25 ? 1.968 9.034 148.834 1.00 26.84 25 VAL B CA 1
ATOM 1421 C C . VAL B 1 25 ? 3.023 8.147 149.477 1.00 23.98 25 VAL B C 1
ATOM 1422 O O . VAL B 1 25 ? 2.893 7.731 150.635 1.00 24.98 25 VAL B O 1
ATOM 1426 N N . TRP B 1 26 ? 4.104 7.891 148.744 1.00 23.50 26 TRP B N 1
ATOM 1427 C CA . TRP B 1 26 ? 5.209 7.087 149.264 1.00 24.83 26 TRP B CA 1
ATOM 1428 C C . TRP B 1 26 ? 5.827 7.735 150.500 1.00 25.77 26 TRP B C 1
ATOM 1429 O O . TRP B 1 26 ? 6.095 7.055 151.498 1.00 25.60 26 TRP B O 1
ATOM 1440 N N . ASP B 1 27 ? 6.047 9.049 150.462 1.00 27.25 27 ASP B N 1
ATOM 1441 C CA . ASP B 1 27 ? 6.569 9.728 151.646 1.00 26.48 27 ASP B CA 1
ATOM 1442 C C . ASP B 1 27 ? 5.592 9.605 152.804 1.00 24.95 27 ASP B C 1
ATOM 1443 O O . ASP B 1 27 ? 5.993 9.403 153.956 1.00 24.79 27 ASP B O 1
ATOM 1448 N N . LEU B 1 28 ? 4.301 9.755 152.514 1.00 26.23 28 LEU B N 1
ATOM 1449 C CA . LEU B 1 28 ? 3.293 9.637 153.558 1.00 24.29 28 LEU B CA 1
ATOM 1450 C C . LEU B 1 28 ? 3.367 8.271 154.224 1.00 26.17 28 LEU B C 1
ATOM 1451 O O . LEU B 1 28 ? 3.274 8.158 155.454 1.00 27.10 28 LEU B O 1
ATOM 1456 N N . ALA B 1 29 ? 3.562 7.224 153.425 1.00 23.96 29 ALA B N 1
ATOM 1457 C CA . ALA B 1 29 ? 3.640 5.876 153.973 1.00 22.39 29 ALA B CA 1
ATOM 1458 C C . ALA B 1 29 ? 4.804 5.742 154.941 1.00 26.16 29 ALA B C 1
ATOM 1459 O O . ALA B 1 29 ? 4.654 5.169 156.028 1.00 24.96 29 ALA B O 1
ATOM 1461 N N . ILE B 1 30 ? 5.974 6.269 154.564 1.00 25.11 30 ILE B N 1
ATOM 1462 C CA . ILE B 1 30 ? 7.143 6.177 155.436 1.00 24.41 30 ILE B CA 1
ATOM 1463 C C . ILE B 1 30 ? 6.900 6.955 156.721 1.00 23.20 30 ILE B C 1
ATOM 1464 O O . ILE B 1 30 ? 7.141 6.453 157.824 1.00 26.99 30 ILE B O 1
ATOM 1469 N N . ALA B 1 31 ? 6.434 8.205 156.597 1.00 24.31 31 ALA B N 1
ATOM 1470 C CA . ALA B 1 31 ? 6.166 9.011 157.783 1.00 24.47 31 ALA B CA 1
ATOM 1471 C C . ALA B 1 31 ? 5.093 8.381 158.667 1.00 25.45 31 ALA B C 1
ATOM 1472 O O . ALA B 1 31 ? 5.175 8.450 159.897 1.00 24.83 31 ALA B O 1
ATOM 1474 N N . MET B 1 32 ? 4.081 7.754 158.062 1.00 24.97 32 MET B N 1
ATOM 1475 C CA . MET B 1 32 ? 2.998 7.179 158.860 1.00 23.93 32 MET B CA 1
ATOM 1476 C C . MET B 1 32 ? 3.497 6.039 159.742 1.00 26.08 32 MET B C 1
ATOM 1477 O O . MET B 1 32 ? 3.033 5.862 160.876 1.00 27.53 32 MET B O 1
ATOM 1482 N N . LEU B 1 33 ? 4.440 5.246 159.238 1.00 24.93 33 LEU B N 1
ATOM 1483 C CA . LEU B 1 33 ? 5.023 4.197 160.060 1.00 25.19 33 LEU B CA 1
ATOM 1484 C C . LEU B 1 33 ? 5.874 4.782 161.185 1.00 29.98 33 LEU B C 1
ATOM 1485 O O . LEU B 1 33 ? 5.920 4.213 162.280 1.00 36.22 33 LEU B O 1
ATOM 1490 N N . GLU B 1 34 ? 6.515 5.932 160.950 1.00 29.30 34 GLU B N 1
ATOM 1491 C CA . GLU B 1 34 ? 7.502 6.450 161.901 1.00 29.29 34 GLU B CA 1
ATOM 1492 C C . GLU B 1 34 ? 6.851 7.051 163.147 1.00 32.28 34 GLU B C 1
ATOM 1493 O O . GLU B 1 34 ? 7.330 6.832 164.265 1.00 32.80 34 GLU B O 1
ATOM 1495 N N . THR B 1 35 ? 5.769 7.817 162.983 1.00 28.72 35 THR B N 1
ATOM 1496 C CA . THR B 1 35 ? 5.073 8.403 164.125 1.00 31.20 35 THR B CA 1
ATOM 1497 C C . THR B 1 35 ? 3.567 8.289 163.929 1.00 31.88 35 THR B C 1
ATOM 1498 O O . THR B 1 35 ? 3.065 8.188 162.804 1.00 30.95 35 THR B O 1
ATOM 1502 N N . LYS B 1 36 ? 2.853 8.380 165.052 1.00 33.08 36 LYS B N 1
ATOM 1503 C CA . LYS B 1 36 ? 1.396 8.367 165.030 1.00 30.70 36 LYS B CA 1
ATOM 1504 C C . LYS B 1 36 ? 0.824 9.665 164.460 1.00 31.93 36 LYS B C 1
ATOM 1505 O O . LYS B 1 36 ? -0.193 9.644 163.753 1.00 31.99 36 LYS B O 1
ATOM 1511 N N . ASN B 1 37 ? 1.459 10.801 164.747 1.00 30.97 37 ASN B N 1
ATOM 1512 C CA . ASN B 1 37 ? 0.897 12.109 164.424 1.00 31.34 37 ASN B CA 1
ATOM 1513 C C . ASN B 1 37 ? 1.561 12.771 163.220 1.00 28.03 37 ASN B C 1
ATOM 1514 O O . ASN B 1 37 ? 1.293 13.946 162.954 1.00 30.41 37 ASN B O 1
ATOM 1519 N N . LEU B 1 38 ? 2.406 12.044 162.484 1.00 30.55 38 LEU B N 1
ATOM 1520 C CA . LEU B 1 38 ? 3.144 12.611 161.348 1.00 30.19 38 LEU B CA 1
ATOM 1521 C C . LEU B 1 38 ? 3.927 13.851 161.769 1.00 28.94 38 LEU B C 1
ATOM 1522 O O . LEU B 1 38 ? 4.015 14.839 161.033 1.00 26.87 38 LEU B O 1
ATOM 1527 N N . GLY B 1 39 ? 4.509 13.793 162.968 1.00 29.35 39 GLY B N 1
ATOM 1528 C CA . GLY B 1 39 ? 5.111 14.946 163.600 1.00 27.79 39 GLY B CA 1
ATOM 1529 C C . GLY B 1 39 ? 6.595 14.757 163.863 1.00 33.07 39 GLY B C 1
ATOM 1530 O O . GLY B 1 39 ? 7.196 13.737 163.506 1.00 29.68 39 GLY B O 1
ATOM 1531 N N . THR B 1 40 ? 7.184 15.788 164.475 1.00 29.92 40 THR B N 1
ATOM 1532 C CA . THR B 1 40 ? 8.600 15.765 164.824 1.00 29.47 40 THR B CA 1
ATOM 1533 C C . THR B 1 40 ? 8.828 15.980 166.309 1.00 31.00 40 THR B C 1
ATOM 1534 O O . THR B 1 40 ? 9.958 16.292 166.713 1.00 34.28 40 THR B O 1
ATOM 1538 N N . ASP B 1 41 ? 7.789 15.837 167.128 1.00 32.38 41 ASP B N 1
ATOM 1539 C CA . ASP B 1 41 ? 7.873 16.158 168.541 1.00 38.55 41 ASP B CA 1
ATOM 1540 C C . ASP B 1 41 ? 8.211 14.946 169.396 1.00 34.61 41 ASP B C 1
ATOM 1541 O O . ASP B 1 41 ? 7.966 14.968 170.607 1.00 38.51 41 ASP B O 1
ATOM 1546 N N . TYR B 1 42 ? 8.763 13.891 168.800 1.00 36.28 42 TYR B N 1
ATOM 1547 C CA . TYR B 1 42 ? 9.386 12.853 169.603 1.00 30.72 42 TYR B CA 1
ATOM 1548 C C . TYR B 1 42 ? 10.632 13.428 170.282 1.00 30.67 42 TYR B C 1
ATOM 1549 O O . TYR B 1 42 ? 11.037 14.566 170.025 1.00 32.33 42 TYR B O 1
ATOM 1558 N N . VAL B 1 43 ? 11.230 12.643 171.182 1.00 31.85 43 VAL B N 1
ATOM 1559 C CA . VAL B 1 43 ? 12.375 13.141 171.936 1.00 29.14 43 VAL B CA 1
ATOM 1560 C C . VAL B 1 43 ? 13.504 13.485 170.968 1.00 32.68 43 VAL B C 1
ATOM 1561 O O . VAL B 1 43 ? 13.662 12.854 169.919 1.00 33.29 43 VAL B O 1
ATOM 1565 N N . TYR B 1 44 ? 14.273 14.520 171.315 1.00 34.35 44 TYR B N 1
ATOM 1566 C CA . TYR B 1 44 ? 15.331 15.036 170.449 1.00 32.03 44 TYR B CA 1
ATOM 1567 C C . TYR B 1 44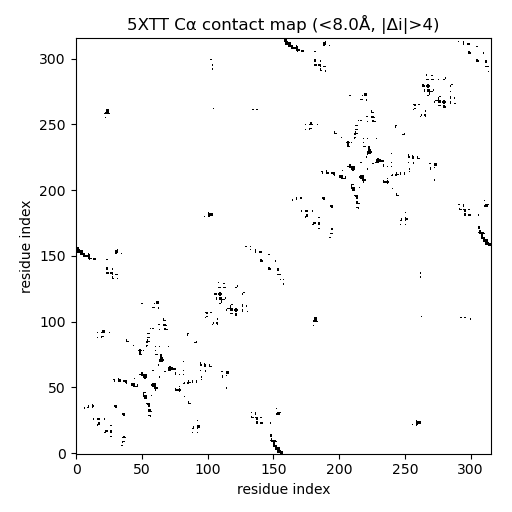 ? 16.257 13.917 169.983 1.00 33.50 44 TYR B C 1
ATOM 1568 O O . TYR B 1 44 ? 16.738 13.116 170.788 1.00 29.98 44 TYR B O 1
ATOM 1577 N N . GLY B 1 45 ? 16.510 13.874 168.673 1.00 31.28 45 GLY B N 1
ATOM 1578 C CA . GLY B 1 45 ? 17.332 12.839 168.078 1.00 31.96 45 GLY B CA 1
ATOM 1579 C C . GLY B 1 45 ? 16.764 11.444 168.185 1.00 29.96 45 GLY B C 1
ATOM 1580 O O . GLY B 1 45 ? 17.464 10.481 167.859 1.00 34.25 45 GLY B O 1
ATOM 1581 N N . ASP B 1 46 ? 15.498 11.319 168.594 1.00 33.61 46 ASP B N 1
ATOM 1582 C CA . ASP B 1 46 ? 14.889 10.058 169.036 1.00 34.96 46 ASP B CA 1
ATOM 1583 C C . ASP B 1 46 ? 15.751 9.352 170.080 1.00 35.04 46 ASP B C 1
ATOM 1584 O O . ASP B 1 46 ? 15.815 8.121 170.132 1.00 36.05 46 ASP B O 1
ATOM 1589 N N . GLY B 1 47 ? 16.384 10.142 170.942 1.00 33.93 47 GLY B N 1
ATOM 1590 C CA . GLY B 1 47 ? 17.199 9.612 172.007 1.00 36.61 47 GLY B CA 1
ATOM 1591 C C . GLY B 1 47 ? 18.570 9.161 171.575 1.00 37.22 47 GLY B C 1
ATOM 1592 O O . GLY B 1 47 ? 19.315 8.610 172.396 1.00 38.07 47 GLY B O 1
ATOM 1593 N N . LYS B 1 48 ? 18.933 9.369 170.320 1.00 32.44 48 LYS B N 1
ATOM 1594 C CA . LYS B 1 48 ? 20.213 8.906 169.829 1.00 33.23 48 LYS B CA 1
ATOM 1595 C C . LYS B 1 48 ? 21.046 10.108 169.427 1.00 30.86 48 LYS B C 1
ATOM 1596 O O . LYS B 1 48 ? 20.544 11.233 169.348 1.00 34.43 48 LYS B O 1
ATOM 1602 N N . THR B 1 49 ? 22.336 9.860 169.216 1.00 31.26 49 THR B N 1
ATOM 1603 C CA . THR B 1 49 ? 23.315 10.918 169.012 1.00 32.20 49 THR B CA 1
ATOM 1604 C C . THR B 1 49 ? 24.220 10.569 167.840 1.00 29.54 49 THR B C 1
ATOM 1605 O O . THR B 1 49 ? 24.295 9.410 167.413 1.00 30.62 49 THR B O 1
ATOM 1609 N N . TYR B 1 50 ? 24.921 11.589 167.343 1.00 27.08 50 TYR B N 1
ATOM 1610 C CA . TYR B 1 50 ? 25.953 11.463 166.298 1.00 27.76 50 TYR B CA 1
ATOM 1611 C C . TYR B 1 50 ? 25.323 10.782 165.084 1.00 27.96 50 TYR B C 1
ATOM 1612 O O . TYR B 1 50 ? 24.242 11.205 164.652 1.00 25.80 50 TYR B O 1
ATOM 1621 N N . ASP B 1 51 ? 25.929 9.728 164.520 1.00 26.68 51 ASP B N 1
ATOM 1622 C CA . ASP B 1 51 ? 25.406 9.198 163.265 1.00 25.76 51 ASP B CA 1
ATOM 1623 C C . ASP B 1 51 ? 24.051 8.532 163.438 1.00 28.80 51 ASP B C 1
ATOM 1624 O O . ASP B 1 51 ? 23.322 8.397 162.453 1.00 29.25 51 ASP B O 1
ATOM 1629 N N . SER B 1 52 ? 23.697 8.126 164.658 1.00 29.81 52 SER B N 1
ATOM 1630 C CA . SER B 1 52 ? 22.452 7.415 164.907 1.00 29.98 52 SER B CA 1
ATOM 1631 C C . SER B 1 52 ? 21.269 8.342 165.141 1.00 34.21 52 SER B C 1
ATOM 1632 O O . SER B 1 52 ? 20.129 7.864 165.175 1.00 39.00 52 SER B O 1
ATOM 1635 N N . ALA B 1 53 ? 21.506 9.644 165.301 1.00 27.68 53 ALA B N 1
ATOM 1636 C CA . ALA B 1 53 ? 20.427 10.551 165.673 1.00 26.62 53 ALA B CA 1
ATOM 1637 C C . ALA B 1 53 ? 19.392 10.654 164.564 1.00 28.07 53 ALA B C 1
ATOM 1638 O O . ALA B 1 53 ? 19.741 10.678 163.386 1.00 27.88 53 ALA B O 1
ATOM 1640 N N . ASN B 1 54 ? 18.120 10.796 164.957 1.00 27.66 54 ASN B N 1
ATOM 1641 C CA . ASN B 1 54 ? 16.981 10.838 164.042 1.00 29.85 54 ASN B CA 1
ATOM 1642 C C . ASN B 1 54 ? 16.328 12.212 164.041 1.00 29.07 54 ASN B C 1
ATOM 1643 O O . ASN B 1 54 ? 16.110 12.798 165.104 1.00 27.08 54 ASN B O 1
ATOM 1648 N N . PHE B 1 55 ? 15.966 12.703 162.851 1.00 27.10 55 PHE B N 1
ATOM 1649 C CA . PHE B 1 55 ? 15.404 14.041 162.691 1.00 26.39 55 PHE B CA 1
ATOM 1650 C C . PHE B 1 55 ? 14.277 13.992 161.668 1.00 24.77 55 PHE B C 1
ATOM 1651 O O . PHE B 1 55 ? 14.285 13.157 160.760 1.00 26.89 55 PHE B O 1
ATOM 1659 N N . GLY B 1 56 ? 13.307 14.896 161.817 1.00 26.22 56 GLY B N 1
ATOM 1660 C CA . GLY B 1 56 ? 12.249 15.043 160.837 1.00 24.99 56 GLY B CA 1
ATOM 1661 C C . GLY B 1 56 ? 11.137 14.012 160.975 1.00 23.26 56 GLY B C 1
ATOM 1662 O O . GLY B 1 56 ? 11.135 13.165 161.866 1.00 26.15 56 GLY B O 1
ATOM 1663 N N . ILE B 1 57 ? 10.153 14.109 160.072 1.00 24.67 57 ILE B N 1
ATOM 1664 C CA . ILE B 1 57 ? 8.960 13.268 160.192 1.00 24.47 57 ILE B CA 1
ATOM 1665 C C . ILE B 1 57 ? 9.244 11.834 159.789 1.00 23.63 57 ILE B C 1
ATOM 1666 O O . ILE B 1 57 ? 8.430 10.953 160.071 1.00 25.81 57 ILE B O 1
ATOM 1671 N N . PHE B 1 58 ? 10.360 11.577 159.105 1.00 23.35 58 PHE B N 1
ATOM 1672 C CA . PHE B 1 58 ? 10.718 10.220 158.722 1.00 24.23 58 PHE B CA 1
ATOM 1673 C C . PHE B 1 58 ? 11.714 9.596 159.675 1.00 25.74 58 PHE B C 1
ATOM 1674 O O . PHE B 1 58 ? 12.034 8.415 159.517 1.00 25.57 58 PHE B O 1
ATOM 1682 N N . LYS B 1 59 ? 12.182 10.345 160.670 1.00 24.67 59 LYS B N 1
ATOM 1683 C CA . LYS B 1 59 ? 13.256 9.895 161.552 1.00 26.85 59 LYS B CA 1
ATOM 1684 C C . LYS B 1 59 ? 14.457 9.431 160.725 1.00 26.12 59 LYS B C 1
ATOM 1685 O O . LYS B 1 59 ? 15.018 8.347 160.934 1.00 26.28 59 LYS B O 1
ATOM 1691 N N . GLN B 1 60 ? 14.834 10.275 159.758 1.00 23.41 60 GLN B N 1
ATOM 1692 C CA . GLN B 1 60 ? 16.056 10.065 158.998 1.00 21.97 60 GLN B CA 1
ATOM 1693 C C . GLN B 1 60 ? 17.242 10.134 159.947 1.00 24.25 60 GLN B C 1
ATOM 1694 O O . GLN B 1 60 ? 17.258 10.961 160.859 1.00 24.58 60 GLN B O 1
ATOM 1700 N N . ASN B 1 61 ? 18.239 9.270 159.737 1.00 23.03 61 ASN B N 1
ATOM 1701 C CA . ASN B 1 61 ? 19.398 9.321 160.622 1.00 22.58 61 ASN B CA 1
ATOM 1702 C C . ASN B 1 61 ? 20.490 10.221 160.045 1.00 26.24 61 ASN B C 1
ATOM 1703 O O . ASN B 1 61 ? 20.547 10.507 158.847 1.00 24.09 61 ASN B O 1
ATOM 1708 N N . TRP B 1 62 ? 21.338 10.719 160.942 1.00 23.59 62 TRP B N 1
ATOM 1709 C CA . TRP B 1 62 ? 22.328 11.707 160.527 1.00 24.18 62 TRP B CA 1
ATOM 1710 C C . TRP B 1 62 ? 23.320 11.118 159.529 1.00 23.14 62 TRP B C 1
ATOM 1711 O O . TRP B 1 62 ? 23.750 11.809 158.600 1.00 23.86 62 TRP B O 1
ATOM 1722 N N . PHE B 1 63 ? 23.681 9.836 159.678 1.00 23.50 63 PHE B N 1
ATOM 1723 C CA . PHE B 1 63 ? 24.567 9.240 158.685 1.00 27.42 63 PHE B CA 1
ATOM 1724 C C . PHE B 1 63 ? 24.000 9.394 157.277 1.00 25.37 63 PHE B C 1
ATOM 1725 O O . PHE B 1 63 ? 24.708 9.799 156.349 1.00 24.21 63 PHE B O 1
ATOM 1733 N N . MET B 1 64 ? 22.727 9.063 157.095 1.00 25.41 64 MET B N 1
ATOM 1734 C CA . MET B 1 64 ? 22.133 9.189 155.773 1.00 24.19 64 MET B CA 1
ATOM 1735 C C . MET B 1 64 ? 22.078 10.646 155.337 1.00 26.34 64 MET B C 1
ATOM 1736 O O . MET B 1 64 ? 22.378 10.967 154.181 1.00 24.63 64 MET B O 1
ATOM 1741 N N . LEU B 1 65 ? 21.701 11.542 156.245 1.00 23.70 65 LEU B N 1
ATOM 1742 C CA . LEU B 1 65 ? 21.615 12.952 155.879 1.00 23.97 65 LEU B CA 1
ATOM 1743 C C . LEU B 1 65 ? 22.965 13.484 155.406 1.00 22.99 65 LEU B C 1
ATOM 1744 O O . LEU B 1 65 ? 23.043 14.198 154.401 1.00 23.08 65 LEU B O 1
ATOM 1749 N N . ARG B 1 66 ? 24.029 13.190 156.143 1.00 23.07 66 ARG B N 1
ATOM 1750 C CA . ARG B 1 66 ? 25.317 13.797 155.821 1.00 23.59 66 ARG B CA 1
ATOM 1751 C C . ARG B 1 66 ? 26.001 13.140 154.634 1.00 27.25 66 ARG B C 1
ATOM 1752 O O . ARG B 1 66 ? 26.977 13.698 154.123 1.00 28.51 66 ARG B O 1
ATOM 1760 N N . THR B 1 67 ? 25.499 12.002 154.151 1.00 25.56 67 THR B N 1
ATOM 1761 C CA . THR B 1 67 ? 26.117 11.338 153.008 1.00 25.82 67 THR B CA 1
ATOM 1762 C C . THR B 1 67 ? 25.317 11.450 151.720 1.00 27.02 67 THR B C 1
ATOM 1763 O O . THR B 1 67 ? 25.857 11.129 150.655 1.00 28.94 67 THR B O 1
ATOM 1767 N N . SER B 1 68 ? 24.051 11.877 151.771 1.00 25.63 68 SER B N 1
ATOM 1768 C CA . SER B 1 68 ? 23.217 11.734 150.583 1.00 26.16 68 SER B CA 1
ATOM 1769 C C . SER B 1 68 ? 22.222 12.860 150.314 1.00 29.63 68 SER B C 1
ATOM 1770 O O . SER B 1 68 ? 21.366 12.695 149.433 1.00 31.84 68 SER B O 1
ATOM 1773 N N . THR B 1 69 ? 22.288 13.988 151.015 1.00 25.41 69 THR B N 1
ATOM 1774 C CA . THR B 1 69 ? 21.360 15.089 150.780 1.00 26.49 69 THR B CA 1
ATOM 1775 C C . THR B 1 69 ? 22.127 16.328 150.355 1.00 29.82 69 THR B C 1
ATOM 1776 O O . THR B 1 69 ? 23.271 16.534 150.769 1.00 29.96 69 THR B O 1
ATOM 1780 N N . SER B 1 70 ? 21.481 17.180 149.551 1.00 25.39 70 SER B N 1
ATOM 1781 C CA . SER B 1 70 ? 22.133 18.432 149.185 1.00 28.30 70 SER B CA 1
ATOM 1782 C C . SER B 1 70 ? 22.356 19.319 150.406 1.00 26.41 70 SER B C 1
ATOM 1783 O O . SER B 1 70 ? 23.363 20.033 150.480 1.00 31.50 70 SER B O 1
ATOM 1786 N N . GLN B 1 71 ? 21.444 19.261 151.379 1.00 27.30 71 GLN B N 1
ATOM 1787 C CA . GLN B 1 71 ? 21.505 20.155 152.530 1.00 26.27 71 GLN B CA 1
ATOM 1788 C C . GLN B 1 71 ? 22.624 19.791 153.504 1.00 25.74 71 GLN B C 1
ATOM 1789 O O . GLN B 1 71 ? 23.170 20.682 154.165 1.00 26.81 71 GLN B O 1
ATOM 1795 N N . PHE B 1 72 ? 22.975 18.510 153.638 1.00 25.16 72 PHE B N 1
ATOM 1796 C CA . PHE B 1 72 ? 23.948 18.125 154.656 1.00 24.56 72 PHE B CA 1
ATOM 1797 C C . PHE B 1 72 ? 25.170 17.385 154.130 1.00 25.48 72 PHE B C 1
ATOM 1798 O O . PHE B 1 72 ? 26.036 17.020 154.935 1.00 25.13 72 PHE B O 1
ATOM 1806 N N . LYS B 1 73 ? 25.267 17.136 152.821 1.00 23.95 73 LYS B N 1
ATOM 1807 C CA . LYS B 1 73 ? 26.382 16.356 152.299 1.00 26.41 73 LYS B CA 1
ATOM 1808 C C . LYS B 1 73 ? 27.706 17.016 152.674 1.00 27.28 73 LYS B C 1
ATOM 1809 O O . LYS B 1 73 ? 27.840 18.233 152.624 1.00 28.93 73 LYS B O 1
ATOM 1815 N N . GLY B 1 74 ? 28.671 16.203 153.085 1.00 30.99 74 GLY B N 1
ATOM 1816 C CA . GLY B 1 74 ? 29.964 16.698 153.489 1.00 26.05 74 GLY B CA 1
ATOM 1817 C C . GLY B 1 74 ? 30.093 17.022 154.956 1.00 25.95 74 GLY B C 1
ATOM 1818 O O . GLY B 1 74 ? 31.219 17.199 155.441 1.00 27.16 74 GLY B O 1
ATOM 1819 N N . GLN B 1 75 ? 28.989 17.117 155.688 1.00 23.57 75 GLN B N 1
ATOM 1820 C CA . GLN B 1 75 ? 29.102 17.451 157.093 1.00 26.92 75 GLN B CA 1
ATOM 1821 C C . GLN B 1 75 ? 29.576 16.240 157.903 1.00 26.97 75 GLN B C 1
ATOM 1822 O O . GLN B 1 75 ? 29.495 15.083 157.464 1.00 29.79 75 GLN B O 1
ATOM 1828 N N . THR B 1 76 ? 30.140 16.518 159.075 1.00 24.95 76 THR B N 1
ATOM 1829 C CA . THR B 1 76 ? 30.768 15.471 159.865 1.00 26.76 76 THR B CA 1
ATOM 1830 C C . THR B 1 76 ? 29.786 14.837 160.845 1.00 25.34 76 THR B C 1
ATOM 1831 O O . THR B 1 76 ? 28.706 15.363 161.130 1.00 27.06 76 THR B O 1
ATOM 1835 N N . THR B 1 77 ? 30.191 13.688 161.370 1.00 25.77 77 THR B N 1
ATOM 1836 C CA . THR B 1 77 ? 29.452 13.066 162.462 1.00 26.24 77 THR B CA 1
ATOM 1837 C C . THR B 1 77 ? 29.294 14.017 163.638 1.00 27.18 77 THR B C 1
ATOM 1838 O O . THR B 1 77 ? 28.225 14.081 164.266 1.00 26.28 77 THR B O 1
ATOM 1842 N N . ASN B 1 78 ? 30.343 14.777 163.940 1.00 29.25 78 ASN B N 1
ATOM 1843 C CA . ASN B 1 78 ? 30.314 15.703 165.060 1.00 27.40 78 ASN B CA 1
ATOM 1844 C C . ASN B 1 78 ? 29.323 16.836 164.852 1.00 30.25 78 ASN B C 1
ATOM 1845 O O . ASN B 1 78 ? 28.934 17.494 165.825 1.00 28.98 78 ASN B O 1
ATOM 1850 N N . GLN B 1 79 ? 28.911 17.085 163.610 1.00 26.38 79 GLN B N 1
ATOM 1851 C CA . GLN B 1 79 ? 27.970 18.148 163.309 1.00 27.61 79 GLN B CA 1
ATOM 1852 C C . GLN B 1 79 ? 26.515 17.684 163.353 1.00 26.91 79 GLN B C 1
ATOM 1853 O O . GLN B 1 79 ? 25.647 18.369 162.806 1.00 24.66 79 GLN B O 1
ATOM 1859 N N . TRP B 1 80 ? 26.240 16.542 163.999 1.00 25.95 80 TRP B N 1
ATOM 1860 C CA . TRP B 1 80 ? 24.926 15.901 163.905 1.00 24.95 80 TRP B CA 1
ATOM 1861 C C . TRP B 1 80 ? 23.773 16.795 164.371 1.00 26.53 80 TRP B C 1
ATOM 1862 O O . TRP B 1 80 ? 22.636 16.625 163.910 1.00 24.31 80 TRP B O 1
ATOM 1873 N N . ASN B 1 81 ? 24.019 17.737 165.282 1.00 25.84 81 ASN B N 1
ATOM 1874 C CA . ASN B 1 81 ? 22.920 18.596 165.713 1.00 28.68 81 ASN B CA 1
ATOM 1875 C C . ASN B 1 81 ? 22.403 19.491 164.595 1.00 26.02 81 ASN B C 1
ATOM 1876 O O . ASN B 1 81 ? 21.299 20.037 164.715 1.00 28.24 81 ASN B O 1
ATOM 1881 N N . ASN B 1 82 ? 23.170 19.663 163.513 1.00 25.53 82 ASN B N 1
ATOM 1882 C CA . ASN B 1 82 ? 22.681 20.448 162.383 1.00 25.81 82 ASN B CA 1
ATOM 1883 C C . ASN B 1 82 ? 21.426 19.841 161.781 1.00 27.71 82 ASN B C 1
ATOM 1884 O O . ASN B 1 82 ? 20.630 20.550 161.152 1.00 26.75 82 ASN B O 1
ATOM 1889 N N . GLY B 1 83 ? 21.244 18.532 161.939 1.00 25.39 83 GLY B N 1
ATOM 1890 C CA . GLY B 1 83 ? 20.075 17.878 161.384 1.00 24.43 83 GLY B CA 1
ATOM 1891 C C . GLY B 1 83 ? 18.771 18.348 161.985 1.00 27.72 83 GLY B C 1
ATOM 1892 O O . GLY B 1 83 ? 17.727 18.225 161.335 1.00 28.94 83 GLY B O 1
ATOM 1893 N N . ALA B 1 84 ? 18.813 18.910 163.197 1.00 24.29 84 ALA B N 1
ATOM 1894 C CA . ALA B 1 84 ? 17.601 19.311 163.914 1.00 27.98 84 ALA B CA 1
ATOM 1895 C C . ALA B 1 84 ? 16.780 20.356 163.180 1.00 31.79 84 ALA B C 1
ATOM 1896 O O . ALA B 1 84 ? 15.601 20.551 163.517 1.00 31.83 84 ALA B O 1
ATOM 1898 N N . VAL B 1 85 ? 17.356 21.042 162.190 1.00 27.37 85 VAL B N 1
ATOM 1899 C CA . VAL B 1 85 ? 16.556 21.997 161.432 1.00 33.09 85 VAL B CA 1
ATOM 1900 C C . VAL B 1 85 ? 15.425 21.290 160.709 1.00 28.46 85 VAL B C 1
ATOM 1901 O O . VAL B 1 85 ? 14.390 21.906 160.424 1.00 30.59 85 VAL B O 1
ATOM 1905 N N . LEU B 1 86 ? 15.571 19.992 160.442 1.00 27.66 86 LEU B N 1
ATOM 1906 C CA . LEU B 1 86 ? 14.490 19.287 159.769 1.00 25.37 86 LEU B CA 1
ATOM 1907 C C . LEU B 1 86 ? 13.274 19.137 160.662 1.00 29.04 86 LEU B C 1
ATOM 1908 O O . LEU B 1 86 ? 12.179 18.862 160.155 1.00 29.38 86 LEU B O 1
ATOM 1913 N N . ASN B 1 87 ? 13.436 19.292 161.974 1.00 26.94 87 ASN B N 1
ATOM 1914 C CA . ASN B 1 87 ? 12.277 19.167 162.847 1.00 29.20 87 ASN B CA 1
ATOM 1915 C C . ASN B 1 87 ? 11.313 20.335 162.704 1.00 31.93 87 ASN B C 1
ATOM 1916 O O . ASN B 1 87 ? 10.174 20.232 163.173 1.00 32.80 87 ASN B O 1
ATOM 1921 N N . SER B 1 88 ? 11.737 21.430 162.067 1.00 29.83 88 SER B N 1
ATOM 1922 C CA . SER B 1 88 ? 10.910 22.619 161.927 1.00 34.78 88 SER B CA 1
ATOM 1923 C C . SER B 1 88 ? 10.767 23.105 160.491 1.00 36.50 88 SER B C 1
ATOM 1924 O O . SER B 1 88 ? 10.164 24.162 160.272 1.00 37.71 88 SER B O 1
ATOM 1927 N N . ASN B 1 89 ? 11.298 22.381 159.507 1.00 31.61 89 ASN B N 1
ATOM 1928 C CA . ASN B 1 89 ? 11.159 22.765 158.102 1.00 30.17 89 ASN B CA 1
ATOM 1929 C C . ASN B 1 89 ? 10.704 21.533 157.339 1.00 33.49 89 ASN B C 1
ATOM 1930 O O . ASN B 1 89 ? 11.534 20.728 156.897 1.00 27.56 89 ASN B O 1
ATOM 1935 N N . LEU B 1 90 ? 9.382 21.409 157.185 1.00 27.90 90 LEU B N 1
ATOM 1936 C CA . LEU B 1 90 ? 8.806 20.241 156.531 1.00 28.90 90 LEU B CA 1
ATOM 1937 C C . LEU B 1 90 ? 9.265 20.136 155.080 1.00 29.68 90 LEU B C 1
ATOM 1938 O O . LEU B 1 90 ? 9.562 19.040 154.590 1.00 25.88 90 LEU B O 1
ATOM 1943 N N . GLN B 1 91 ? 9.313 21.267 154.373 1.00 27.56 91 GLN B N 1
ATOM 1944 C CA . GLN B 1 91 ? 9.777 21.256 152.988 1.00 28.45 91 GLN B CA 1
ATOM 1945 C C . GLN B 1 91 ? 11.182 20.668 152.864 1.00 28.30 91 GLN B C 1
ATOM 1946 O O . GLN B 1 91 ? 11.438 19.848 151.976 1.00 27.41 91 GLN B O 1
ATOM 1952 N N . GLN B 1 92 ? 12.108 21.089 153.729 1.00 27.72 92 GLN B N 1
ATOM 1953 C CA . GLN B 1 92 ? 13.480 20.587 153.652 1.00 23.99 92 GLN B CA 1
ATOM 1954 C C . GLN B 1 92 ? 13.556 19.115 154.052 1.00 25.53 92 GLN B C 1
ATOM 1955 O O . GLN B 1 92 ? 14.361 18.348 153.502 1.00 24.96 92 GLN B O 1
ATOM 1961 N N . ASP B 1 93 ? 12.748 18.732 155.037 1.00 22.74 93 ASP B N 1
ATOM 1962 C CA . ASP B 1 93 ? 12.680 17.357 155.508 1.00 26.46 93 ASP B CA 1
ATOM 1963 C C . ASP B 1 93 ? 12.307 16.420 154.368 1.00 26.87 93 ASP B C 1
ATOM 1964 O O . ASP B 1 93 ? 12.968 15.398 154.132 1.00 26.61 93 ASP B O 1
ATOM 1969 N N . ILE B 1 94 ? 11.264 16.787 153.622 1.00 23.71 94 ILE B N 1
ATOM 1970 C CA . ILE B 1 94 ? 10.786 15.964 152.516 1.00 24.35 94 ILE B CA 1
ATOM 1971 C C . ILE B 1 94 ? 11.819 15.922 151.397 1.00 25.43 94 ILE B C 1
ATOM 1972 O O . ILE B 1 94 ? 12.120 14.859 150.842 1.00 26.90 94 ILE B O 1
ATOM 1977 N N . LYS B 1 95 ? 12.375 17.085 151.057 1.00 27.38 95 LYS B N 1
ATOM 1978 C CA . LYS B 1 95 ? 13.370 17.166 149.996 1.00 28.49 95 LYS B CA 1
ATOM 1979 C C . LYS B 1 95 ? 14.608 16.352 150.343 1.00 26.48 95 LYS B C 1
ATOM 1980 O O . LYS B 1 95 ? 15.174 15.672 149.478 1.00 27.88 95 LYS B O 1
ATOM 1986 N N . ALA B 1 96 ? 15.025 16.392 151.608 1.00 24.90 96 ALA B N 1
ATOM 1987 C CA . ALA B 1 96 ? 16.182 15.615 152.032 1.00 24.11 96 ALA B CA 1
ATOM 1988 C C . ALA B 1 96 ? 15.928 14.120 151.867 1.00 22.53 96 ALA B C 1
ATOM 1989 O O . ALA B 1 96 ? 16.787 13.394 151.362 1.00 24.25 96 ALA B O 1
ATOM 1991 N N . ARG B 1 97 ? 14.741 13.645 152.254 1.00 22.45 97 ARG B N 1
ATOM 1992 C CA . ARG B 1 97 ? 14.489 12.211 152.143 1.00 23.37 97 ARG B CA 1
ATOM 1993 C C . ARG B 1 97 ? 14.418 11.772 150.692 1.00 23.07 97 ARG B C 1
ATOM 1994 O O . ARG B 1 97 ? 14.911 10.694 150.338 1.00 25.27 97 ARG B O 1
ATOM 2002 N N . GLN B 1 98 ? 13.788 12.578 149.838 1.00 24.72 98 GLN B N 1
ATOM 2003 C CA . GLN B 1 98 ? 13.717 12.219 148.428 1.00 26.35 98 GLN B CA 1
ATOM 2004 C C . GLN B 1 98 ? 15.096 12.224 147.792 1.00 28.37 98 GLN B C 1
ATOM 2005 O O . GLN B 1 98 ? 15.398 11.366 146.959 1.00 28.02 98 GLN B O 1
ATOM 2011 N N . GLU B 1 99 ? 15.932 13.198 148.154 1.00 27.17 99 GLU B N 1
ATOM 2012 C CA . GLU B 1 99 ? 17.289 13.232 147.613 1.00 27.89 99 GLU B CA 1
ATOM 2013 C C . GLU B 1 99 ? 18.096 12.039 148.100 1.00 26.92 99 GLU B C 1
ATOM 2014 O O . GLU B 1 99 ? 18.864 11.444 147.334 1.00 26.60 99 GLU B O 1
ATOM 2020 N N . SER B 1 100 ? 17.918 11.662 149.365 1.00 25.17 100 SER B N 1
ATOM 2021 C CA . SER B 1 100 ? 18.622 10.515 149.914 1.00 22.76 100 SER B CA 1
ATOM 2022 C C . SER B 1 100 ? 18.233 9.237 149.181 1.00 27.02 100 SER B C 1
ATOM 2023 O O . SER B 1 100 ? 19.093 8.433 148.802 1.00 25.31 100 SER B O 1
ATOM 2026 N N . GLN B 1 101 ? 16.932 9.052 148.949 1.00 24.66 101 GLN B N 1
ATOM 2027 C CA . GLN B 1 101 ? 16.481 7.874 148.225 1.00 27.42 101 GLN B CA 1
ATOM 2028 C C . GLN B 1 101 ? 16.932 7.906 146.768 1.00 30.25 101 GLN B C 1
ATOM 2029 O O . GLN B 1 101 ? 17.237 6.852 146.196 1.00 28.64 101 GLN B O 1
ATOM 2035 N N . ASN B 1 102 ? 17.024 9.091 146.163 1.00 29.71 102 ASN B N 1
ATOM 2036 C CA . ASN B 1 102 ? 17.453 9.176 144.767 1.00 29.95 102 ASN B CA 1
ATOM 2037 C C . ASN B 1 102 ? 18.966 9.081 144.621 1.00 32.04 102 ASN B C 1
ATOM 2038 O O . ASN B 1 102 ? 19.457 8.882 143.506 1.00 32.58 102 ASN B O 1
ATOM 2043 N N . TYR B 1 103 ? 19.711 9.242 145.715 1.00 26.68 103 TYR B N 1
ATOM 2044 C CA . TYR B 1 103 ? 21.148 8.994 145.712 1.00 28.78 103 TYR B CA 1
ATOM 2045 C C . TYR B 1 103 ? 21.441 7.512 145.873 1.00 29.69 103 TYR B C 1
ATOM 2046 O O . TYR B 1 103 ? 22.207 6.929 145.096 1.00 29.68 103 TYR B O 1
ATOM 2055 N N . TYR B 1 104 ? 20.844 6.896 146.886 1.00 28.07 104 TYR B N 1
ATOM 2056 C CA . TYR B 1 104 ? 21.112 5.503 147.209 1.00 27.84 104 TYR B CA 1
ATOM 2057 C C . TYR B 1 104 ? 20.296 4.527 146.374 1.00 30.50 104 TYR B C 1
ATOM 2058 O O . TYR B 1 104 ? 20.682 3.356 146.266 1.00 27.97 104 TYR B O 1
ATOM 2067 N N . GLY B 1 105 ? 19.197 4.974 145.779 1.00 29.88 105 GLY B N 1
ATOM 2068 C CA . GLY B 1 105 ? 18.222 4.072 145.215 1.00 28.10 105 GLY B CA 1
ATOM 2069 C C . GLY B 1 105 ? 17.361 3.481 146.321 1.00 28.71 105 GLY B C 1
ATOM 2070 O O . GLY B 1 105 ? 17.746 3.470 147.494 1.00 30.10 105 GLY B O 1
ATOM 2071 N N . PRO B 1 106 ? 16.178 2.975 145.967 1.00 26.16 106 PRO B N 1
ATOM 2072 C CA . PRO B 1 106 ? 15.252 2.490 147.012 1.00 27.12 106 PRO B CA 1
ATOM 2073 C C . PRO B 1 106 ? 15.846 1.430 147.925 1.00 28.93 106 PRO B C 1
ATOM 2074 O O . PRO B 1 106 ? 15.736 1.542 149.156 1.00 25.24 106 PRO B O 1
ATOM 2078 N N . ASP B 1 107 ? 16.452 0.381 147.358 1.00 28.34 107 ASP B N 1
ATOM 2079 C CA . ASP B 1 107 ? 16.879 -0.743 148.184 1.00 28.47 107 ASP B CA 1
ATOM 2080 C C . ASP B 1 107 ? 17.958 -0.319 149.172 1.00 26.15 107 ASP B C 1
ATOM 2081 O O . ASP B 1 107 ? 17.876 -0.635 150.366 1.00 27.58 107 ASP B O 1
ATOM 2086 N N . LYS B 1 108 ? 18.995 0.376 148.688 1.00 23.84 108 LYS B N 1
ATOM 2087 C CA . LYS B 1 108 ? 20.030 0.863 149.597 1.00 26.94 108 LYS B CA 1
ATOM 2088 C C . LYS B 1 108 ? 19.491 1.917 150.553 1.00 25.76 108 LYS B C 1
ATOM 2089 O O . LYS B 1 108 ? 19.932 1.979 151.710 1.00 26.47 108 LYS B O 1
ATOM 2095 N N . TRP B 1 109 ? 18.551 2.756 150.105 1.00 24.49 109 TRP B N 1
ATOM 2096 C CA . TRP B 1 109 ? 18.002 3.748 151.022 1.00 25.71 109 TRP B CA 1
ATOM 2097 C C . TRP B 1 109 ? 17.319 3.067 152.198 1.00 24.11 109 TRP B C 1
ATOM 2098 O O . TRP B 1 109 ? 17.544 3.430 153.356 1.00 24.40 109 TRP B O 1
ATOM 2109 N N . PHE B 1 110 ? 16.475 2.068 151.926 1.00 24.47 110 PHE B N 1
ATOM 2110 C CA . PHE B 1 110 ? 15.838 1.352 153.021 1.00 25.96 110 PHE B CA 1
ATOM 2111 C C . PHE B 1 110 ? 16.877 0.820 153.994 1.00 25.43 110 PHE B C 1
ATOM 2112 O O . PHE B 1 110 ? 16.703 0.901 155.215 1.00 25.68 110 PHE B O 1
ATOM 2120 N N . ALA B 1 111 ? 17.978 0.291 153.465 1.00 27.34 111 ALA B N 1
ATOM 2121 C CA . ALA B 1 111 ? 18.989 -0.323 154.318 1.00 26.29 111 ALA B CA 1
ATOM 2122 C C . ALA B 1 111 ? 19.657 0.711 155.209 1.00 28.55 111 ALA B C 1
ATOM 2123 O O . ALA B 1 111 ? 19.819 0.490 156.417 1.00 29.91 111 ALA B O 1
ATOM 2125 N N . GLY B 1 112 ? 20.069 1.839 154.622 1.00 25.19 112 GLY B N 1
ATOM 2126 C CA . GLY B 1 112 ? 20.773 2.851 155.390 1.00 26.78 112 GLY B CA 1
ATOM 2127 C C . GLY B 1 112 ? 19.847 3.600 156.316 1.00 27.28 112 GLY B C 1
ATOM 2128 O O . GLY B 1 112 ? 20.260 4.056 157.387 1.00 26.31 112 GLY B O 1
ATOM 2129 N N . HIS B 1 113 ? 18.578 3.718 155.926 1.00 27.12 113 HIS B N 1
ATOM 2130 C CA . HIS B 1 113 ? 17.598 4.345 156.793 1.00 25.59 113 HIS B CA 1
ATOM 2131 C C . HIS B 1 113 ? 17.337 3.494 158.023 1.00 30.95 113 HIS B C 1
ATOM 2132 O O . HIS B 1 113 ? 17.196 4.025 159.129 1.00 30.95 113 HIS B O 1
ATOM 2139 N N . ARG B 1 114 ? 17.272 2.171 157.856 1.00 28.21 114 ARG B N 1
ATOM 2140 C CA . ARG B 1 114 ? 16.973 1.310 158.990 1.00 34.42 114 ARG B CA 1
ATOM 2141 C C . ARG B 1 114 ? 18.207 1.001 159.818 1.00 35.31 114 ARG B C 1
ATOM 2142 O O . ARG B 1 114 ? 18.134 0.979 161.051 1.00 37.05 114 ARG B O 1
ATOM 2150 N N . ASN B 1 115 ? 19.335 0.716 159.173 1.00 32.70 115 ASN B N 1
ATOM 2151 C CA . ASN B 1 115 ? 20.502 0.218 159.890 1.00 35.21 115 ASN B CA 1
ATOM 2152 C C . ASN B 1 115 ? 21.735 1.090 159.703 1.00 34.20 115 ASN B C 1
ATOM 2153 O O . ASN B 1 115 ? 22.832 0.683 160.101 1.00 36.04 115 ASN B O 1
ATOM 2158 N N . GLY B 1 116 ? 21.596 2.270 159.107 1.00 33.17 116 GLY B N 1
ATOM 2159 C CA . GLY B 1 116 ? 22.752 3.141 158.980 1.00 30.93 116 GLY B CA 1
ATOM 2160 C C . GLY B 1 116 ? 23.822 2.573 158.062 1.00 34.95 116 GLY B C 1
ATOM 2161 O O . GLY B 1 116 ? 23.560 1.793 157.137 1.00 33.46 116 GLY B O 1
ATOM 2162 N N . GLU B 1 117 ? 25.064 2.974 158.340 1.00 33.93 117 GLU B N 1
ATOM 2163 C CA . GLU B 1 117 ? 26.183 2.561 157.506 1.00 34.37 117 GLU B CA 1
ATOM 2164 C C . GLU B 1 117 ? 26.263 1.046 157.396 1.00 34.31 117 GLU B C 1
ATOM 2165 O O . GLU B 1 117 ? 26.512 0.510 156.312 1.00 33.58 117 GLU B O 1
ATOM 2171 N N . SER B 1 118 ? 26.033 0.338 158.501 1.00 34.48 118 SER B N 1
ATOM 2172 C CA . SER B 1 118 ? 26.143 -1.116 158.452 1.00 34.24 118 SER B CA 1
ATOM 2173 C C . SER B 1 118 ? 25.071 -1.729 157.557 1.00 37.28 118 SER B C 1
ATOM 2174 O O . SER B 1 118 ? 25.312 -2.770 156.933 1.00 39.77 118 SER B O 1
ATOM 2177 N N . GLY B 1 119 ? 23.898 -1.089 157.464 1.00 34.16 119 GLY B N 1
ATOM 2178 C CA . GLY B 1 119 ? 22.858 -1.566 156.564 1.00 35.30 119 GLY B CA 1
ATOM 2179 C C . GLY B 1 119 ? 23.259 -1.525 155.103 1.00 33.75 119 GLY B C 1
ATOM 2180 O O . GLY B 1 119 ? 22.835 -2.371 154.312 1.00 29.07 119 GLY B O 1
ATOM 2181 N N . LEU B 1 120 ? 24.089 -0.555 154.724 1.00 31.84 120 LEU B N 1
ATOM 2182 C CA . LEU B 1 120 ? 24.536 -0.454 153.340 1.00 31.26 120 LEU B CA 1
ATOM 2183 C C . LEU B 1 120 ? 25.400 -1.634 152.917 1.00 32.10 120 LEU B C 1
ATOM 2184 O O . LEU B 1 120 ? 25.503 -1.903 151.716 1.00 33.89 120 LEU B O 1
ATOM 2189 N N . SER B 1 121 ? 26.024 -2.335 153.867 1.00 30.86 121 SER B N 1
ATOM 2190 C CA . SER B 1 121 ? 26.850 -3.484 153.509 1.00 32.91 121 SER B CA 1
ATOM 2191 C C . SER B 1 121 ? 26.027 -4.633 152.940 1.00 33.49 121 SER B C 1
ATOM 2192 O O . SER B 1 121 ? 26.587 -5.498 152.262 1.00 33.19 121 SER B O 1
ATOM 2195 N N . ASN B 1 122 ? 24.720 -4.669 153.200 1.00 29.49 122 ASN B N 1
ATOM 2196 C CA . ASN B 1 122 ? 23.849 -5.670 152.596 1.00 32.04 122 ASN B CA 1
ATOM 2197 C C . ASN B 1 122 ? 22.394 -5.258 152.754 1.00 26.22 122 ASN B C 1
ATOM 2198 O O . ASN B 1 122 ? 21.793 -5.483 153.813 1.00 28.93 122 ASN B O 1
ATOM 2203 N N . PRO B 1 123 ? 21.783 -4.726 151.696 1.00 28.12 123 PRO B N 1
ATOM 2204 C CA . PRO B 1 123 ? 20.410 -4.215 151.812 1.00 27.24 123 PRO B CA 1
ATOM 2205 C C . PRO B 1 123 ? 19.358 -5.285 151.979 1.00 30.23 123 PRO B C 1
ATOM 2206 O O . PRO B 1 123 ? 18.194 -4.936 152.184 1.00 31.10 123 PRO B O 1
ATOM 2210 N N . TYR B 1 124 ? 19.701 -6.567 151.880 1.00 27.38 124 TYR B N 1
ATOM 2211 C CA . TYR B 1 124 ? 18.687 -7.593 151.682 1.00 27.56 124 TYR B CA 1
ATOM 2212 C C . TYR B 1 124 ? 18.534 -8.522 152.874 1.00 31.14 124 TYR B C 1
ATOM 2213 O O . TYR B 1 124 ? 17.925 -9.588 152.748 1.00 30.34 124 TYR B O 1
ATOM 2222 N N . THR B 1 125 ? 19.045 -8.124 154.034 1.00 29.19 125 THR B N 1
ATOM 2223 C CA . THR B 1 125 ? 18.818 -8.860 155.271 1.00 30.02 125 THR B CA 1
ATOM 2224 C C . THR B 1 125 ? 17.340 -8.851 155.666 1.00 32.90 125 THR B C 1
ATOM 2225 O O . THR B 1 125 ? 16.544 -8.020 155.216 1.00 34.25 125 THR B O 1
ATOM 2229 N N . GLN B 1 126 ? 16.979 -9.799 156.534 1.00 33.59 126 GLN B N 1
ATOM 2230 C CA . GLN B 1 126 ? 15.571 -10.001 156.863 1.00 33.42 126 GLN B CA 1
ATOM 2231 C C . GLN B 1 126 ? 15.000 -8.799 157.596 1.00 34.23 126 GLN B C 1
ATOM 2232 O O . GLN B 1 126 ? 13.842 -8.414 157.372 1.00 36.13 126 GLN B O 1
ATOM 2238 N N . ASP B 1 127 ? 15.792 -8.190 158.482 1.00 31.69 127 ASP B N 1
ATOM 2239 C CA . ASP B 1 127 ? 15.252 -7.068 159.234 1.00 34.71 127 ASP B CA 1
ATOM 2240 C C . ASP B 1 127 ? 14.948 -5.900 158.311 1.00 32.68 127 ASP B C 1
ATOM 2241 O O . ASP B 1 127 ? 13.927 -5.224 158.473 1.00 32.82 127 ASP B O 1
ATOM 2243 N N . ILE B 1 128 ? 15.801 -5.666 157.313 1.00 31.74 128 ILE B N 1
ATOM 2244 C CA . ILE B 1 128 ? 15.501 -4.609 156.359 1.00 28.17 128 ILE B CA 1
ATOM 2245 C C . ILE B 1 128 ? 14.293 -4.995 155.517 1.00 29.83 128 ILE B C 1
ATOM 2246 O O . ILE B 1 128 ? 13.429 -4.158 155.226 1.00 28.99 128 ILE B O 1
ATOM 2251 N N . THR B 1 129 ? 14.205 -6.269 155.121 1.00 29.11 129 THR B N 1
ATOM 2252 C CA . THR B 1 129 ? 13.058 -6.721 154.334 1.00 30.37 129 THR B CA 1
ATOM 2253 C C . THR B 1 129 ? 11.749 -6.541 155.096 1.00 29.60 129 THR B C 1
ATOM 2254 O O . THR B 1 129 ? 10.720 -6.185 154.504 1.00 28.95 129 THR B O 1
ATOM 2258 N N . ASN B 1 130 ? 11.766 -6.791 156.406 1.00 28.92 130 ASN B N 1
ATOM 2259 C CA . ASN B 1 130 ? 10.568 -6.611 157.220 1.00 28.55 130 ASN B CA 1
ATOM 2260 C C . ASN B 1 130 ? 10.119 -5.153 157.250 1.00 27.37 130 ASN B C 1
ATOM 2261 O O . ASN B 1 130 ? 8.917 -4.864 157.197 1.00 28.62 130 ASN B O 1
ATOM 2266 N N . TYR B 1 131 ? 11.062 -4.221 157.350 1.00 27.06 131 TYR B N 1
ATOM 2267 C CA . TYR B 1 131 ? 10.682 -2.813 157.357 1.00 29.73 131 TYR B CA 1
ATOM 2268 C C . TYR B 1 131 ? 10.143 -2.404 155.997 1.00 26.99 131 TYR B C 1
ATOM 2269 O O . TYR B 1 131 ? 9.074 -1.794 155.895 1.00 26.41 131 TYR B O 1
ATOM 2278 N N . LYS B 1 132 ? 10.871 -2.751 154.938 1.00 26.83 132 LYS B N 1
ATOM 2279 C CA . LYS B 1 132 ? 10.413 -2.483 153.583 1.00 27.14 132 LYS B CA 1
ATOM 2280 C C . LYS B 1 132 ? 9.011 -3.035 153.339 1.00 27.66 132 LYS B C 1
ATOM 2281 O O . LYS B 1 132 ? 8.172 -2.363 152.735 1.00 27.44 132 LYS B O 1
ATOM 2287 N N . ASP B 1 133 ? 8.740 -4.263 153.798 1.00 24.44 133 ASP B N 1
ATOM 2288 C CA . ASP B 1 133 ? 7.421 -4.850 153.577 1.00 29.97 133 ASP B CA 1
ATOM 2289 C C . ASP B 1 133 ? 6.346 -4.050 154.294 1.00 25.83 133 ASP B C 1
ATOM 2290 O O . ASP B 1 133 ? 5.238 -3.885 153.774 1.00 26.16 133 ASP B O 1
ATOM 2295 N N . ALA B 1 134 ? 6.655 -3.562 155.500 1.00 26.40 134 ALA B N 1
ATOM 2296 C CA . ALA B 1 134 ? 5.685 -2.791 156.268 1.00 27.37 134 ALA B CA 1
ATOM 2297 C C . ALA B 1 134 ? 5.357 -1.482 155.573 1.00 21.08 134 ALA B C 1
ATOM 2298 O O . ALA B 1 134 ? 4.193 -1.095 155.480 1.00 25.37 134 ALA B O 1
ATOM 2300 N N . VAL B 1 135 ? 6.381 -0.764 155.106 1.00 24.92 135 VAL B N 1
ATOM 2301 C CA . VAL B 1 135 ? 6.125 0.478 154.379 1.00 23.02 135 VAL B CA 1
ATOM 2302 C C . VAL B 1 135 ? 5.293 0.198 153.141 1.00 26.32 135 VAL B C 1
ATOM 2303 O O . VAL B 1 135 ? 4.344 0.925 152.829 1.00 26.49 135 VAL B O 1
ATOM 2307 N N . ASN B 1 136 ? 5.641 -0.854 152.409 1.00 26.34 136 ASN B N 1
ATOM 2308 C CA . ASN B 1 136 ? 4.878 -1.188 151.212 1.00 28.47 136 ASN B CA 1
ATOM 2309 C C . ASN B 1 136 ? 3.434 -1.551 151.535 1.00 27.03 136 ASN B C 1
ATOM 2310 O O . ASN B 1 136 ? 2.532 -1.230 150.751 1.00 26.29 136 ASN B O 1
ATOM 2315 N N . TRP B 1 137 ? 3.183 -2.187 152.683 1.00 27.26 137 TRP B N 1
ATOM 2316 C CA . TRP B 1 137 ? 1.795 -2.464 153.053 1.00 26.16 137 TRP B CA 1
ATOM 2317 C C . TRP B 1 137 ? 1.029 -1.171 153.329 1.00 26.41 137 TRP B C 1
ATOM 2318 O O . TRP B 1 137 ? -0.091 -0.982 152.833 1.00 27.08 137 TRP B O 1
ATOM 2329 N N . ILE B 1 138 ? 1.630 -0.262 154.100 1.00 22.76 138 ILE B N 1
ATOM 2330 C CA . ILE B 1 138 ? 0.985 1.018 154.389 1.00 24.46 138 ILE B CA 1
ATOM 2331 C C . ILE B 1 138 ? 0.732 1.783 153.103 1.00 23.87 138 ILE B C 1
ATOM 2332 O O . ILE B 1 138 ? -0.337 2.366 152.911 1.00 26.84 138 ILE B O 1
ATOM 2337 N N . HIS B 1 139 ? 1.715 1.813 152.205 1.00 23.98 139 HIS B N 1
ATOM 2338 C CA . HIS B 1 139 ? 1.510 2.506 150.942 1.00 24.26 139 HIS B CA 1
ATOM 2339 C C . HIS B 1 139 ? 0.320 1.935 150.187 1.00 26.80 139 HIS B C 1
ATOM 2340 O O . HIS B 1 139 ? -0.508 2.685 149.650 1.00 27.97 139 HIS B O 1
ATOM 2347 N N . ASP B 1 140 ? 0.243 0.606 150.103 1.00 27.49 140 ASP B N 1
ATOM 2348 C CA . ASP B 1 140 ? -0.859 -0.018 149.378 1.00 29.73 140 ASP B CA 1
ATOM 2349 C C . ASP B 1 140 ? -2.202 0.389 149.968 1.00 29.32 140 ASP B C 1
ATOM 2350 O O . ASP B 1 140 ? -3.166 0.611 149.230 1.00 28.58 140 ASP B O 1
ATOM 2355 N N . GLN B 1 141 ? -2.279 0.525 151.292 1.00 27.18 141 GLN B N 1
ATOM 2356 C CA . GLN B 1 141 ? -3.538 0.946 151.896 1.00 28.60 141 GLN B CA 1
ATOM 2357 C C . GLN B 1 141 ? -3.859 2.390 151.532 1.00 28.24 141 GLN B C 1
ATOM 2358 O O . GLN B 1 141 ? -4.971 2.689 151.081 1.00 31.12 141 GLN B O 1
ATOM 2364 N N . LEU B 1 142 ? -2.898 3.304 151.724 1.00 27.86 142 LEU B N 1
ATOM 2365 C CA . LEU B 1 142 ? -3.117 4.705 151.368 1.00 27.91 142 LEU B CA 1
ATOM 2366 C C . LEU B 1 142 ? -3.488 4.847 149.899 1.00 33.84 142 LEU B C 1
ATOM 2367 O O . LEU B 1 142 ? -4.363 5.647 149.543 1.00 33.16 142 LEU B O 1
ATOM 2372 N N . ALA B 1 143 ? -2.845 4.066 149.034 1.00 30.94 143 ALA B N 1
ATOM 2373 C CA . ALA B 1 143 ? -3.100 4.150 147.600 1.00 34.53 143 ALA B CA 1
ATOM 2374 C C . ALA B 1 143 ? -4.439 3.553 147.207 1.00 37.11 143 ALA B C 1
ATOM 2375 O O . ALA B 1 143 ? -4.881 3.751 146.067 1.00 37.75 143 ALA B O 1
ATOM 2377 N N . SER B 1 144 ? -5.094 2.836 148.115 1.00 34.38 144 SER B N 1
ATOM 2378 C CA . SER B 1 144 ? -6.280 2.080 147.745 1.00 34.25 144 SER B CA 1
ATOM 2379 C C . SER B 1 144 ? -7.514 2.959 147.618 1.00 33.86 144 SER B C 1
ATOM 2380 O O . SER B 1 144 ? -8.458 2.563 146.931 1.00 34.75 144 SER B O 1
ATOM 2383 N N . ASP B 1 145 ? -7.523 4.144 148.255 1.00 33.75 145 ASP B N 1
ATOM 2384 C CA . ASP B 1 145 ? -8.664 5.058 148.251 1.00 37.50 145 ASP B CA 1
ATOM 2385 C C . ASP B 1 145 ? -8.193 6.485 148.508 1.00 34.79 145 ASP B C 1
ATOM 2386 O O . ASP B 1 145 ? -7.569 6.758 149.543 1.00 32.52 145 ASP B O 1
ATOM 2391 N N . PRO B 1 146 ? -8.454 7.416 147.590 1.00 32.86 146 PRO B N 1
ATOM 2392 C CA . PRO B 1 146 ? -8.030 8.808 147.812 1.00 35.79 146 PRO B CA 1
ATOM 2393 C C . PRO B 1 146 ? -8.557 9.420 149.100 1.00 30.69 146 PRO B C 1
ATOM 2394 O O . PRO B 1 146 ? -7.956 10.384 149.590 1.00 33.64 146 PRO B O 1
ATOM 2398 N N . LYS B 1 147 ? -9.634 8.878 149.677 1.00 32.30 147 LYS B N 1
ATOM 2399 C CA . LYS B 1 147 ? -10.129 9.380 150.954 1.00 33.14 147 LYS B CA 1
ATOM 2400 C C . LYS B 1 147 ? -9.062 9.300 152.034 1.00 34.67 147 LYS B C 1
ATOM 2401 O O . LYS B 1 147 ? -8.994 10.169 152.911 1.00 32.73 147 LY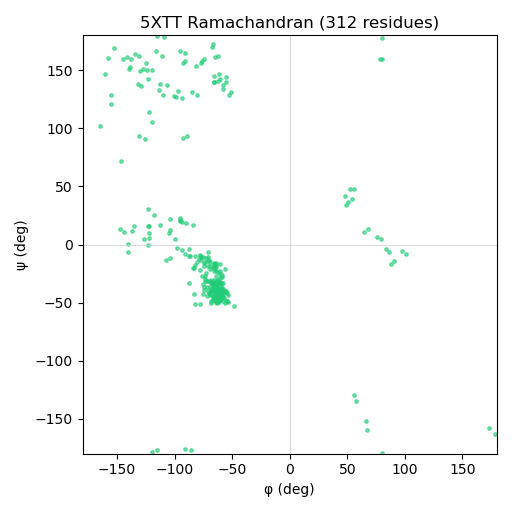S B O 1
ATOM 2407 N N . TYR B 1 148 ? -8.207 8.281 151.968 1.00 32.06 148 TYR B N 1
ATOM 2408 C CA . TYR B 1 148 ? -7.172 8.092 152.975 1.00 28.60 148 TYR B CA 1
ATOM 2409 C C . TYR B 1 148 ? -6.066 9.133 152.901 1.00 29.38 148 TYR B C 1
ATOM 2410 O O . TYR B 1 148 ? -5.253 9.209 153.832 1.00 29.14 148 TYR B O 1
ATOM 2419 N N . LEU B 1 149 ? -6.017 9.939 151.842 1.00 26.12 149 LEU B N 1
ATOM 2420 C CA . LEU B 1 149 ? -5.022 10.998 151.778 1.00 29.54 149 LEU B CA 1
ATOM 2421 C C . LEU B 1 149 ? -5.432 12.249 152.540 1.00 31.00 149 LEU B C 1
ATOM 2422 O O . LEU B 1 149 ? -4.600 13.138 152.725 1.00 29.79 149 LEU B O 1
ATOM 2427 N N . SER B 1 150 ? -6.677 12.345 152.995 1.00 32.60 150 SER B N 1
ATOM 2428 C CA . SER B 1 150 ? -7.102 13.543 153.699 1.00 33.84 150 SER B CA 1
ATOM 2429 C C . SER B 1 150 ? -8.014 13.279 154.890 1.00 34.50 150 SER B C 1
ATOM 2430 O O . SER B 1 150 ? -8.439 14.244 155.536 1.00 33.21 150 SER B O 1
ATOM 2433 N N . ASP B 1 151 ? -8.335 12.030 155.201 1.00 31.73 151 ASP B N 1
ATOM 2434 C CA . ASP B 1 151 ? -9.134 11.726 156.382 1.00 33.35 151 ASP B CA 1
ATOM 2435 C C . ASP B 1 151 ? -8.192 11.483 157.559 1.00 32.01 151 ASP B C 1
ATOM 2436 O O . ASP B 1 151 ? -6.972 11.613 157.434 1.00 31.67 151 ASP B O 1
ATOM 2441 N N . ASP B 1 152 ? -8.735 11.102 158.714 1.00 30.21 152 ASP B N 1
ATOM 2442 C CA . ASP B 1 152 ? -7.899 10.922 159.898 1.00 30.90 152 ASP B CA 1
ATOM 2443 C C . ASP B 1 152 ? -7.463 9.469 160.113 1.00 28.81 152 ASP B C 1
ATOM 2444 O O . ASP B 1 152 ? -7.060 9.104 161.224 1.00 28.61 152 ASP B O 1
ATOM 2449 N N . THR B 1 153 ? -7.491 8.648 159.069 1.00 27.53 153 THR B N 1
ATOM 2450 C CA . THR B 1 153 ? -7.133 7.241 159.208 1.00 28.90 153 THR B CA 1
ATOM 2451 C C . THR B 1 153 ? -5.623 7.050 159.203 1.00 28.94 153 THR B C 1
ATOM 2452 O O . THR B 1 153 ? -4.926 7.528 158.299 1.00 27.23 153 THR B O 1
ATOM 2456 N N . ARG B 1 154 ? -5.123 6.332 160.201 1.00 29.82 154 ARG B N 1
ATOM 2457 C CA . ARG B 1 154 ? -3.734 5.898 160.235 1.00 26.06 154 ARG B CA 1
ATOM 2458 C C . ARG B 1 154 ? -3.683 4.390 160.043 1.00 26.47 154 ARG B C 1
ATOM 2459 O O . ARG B 1 154 ? -4.391 3.658 160.732 1.00 30.19 154 ARG B O 1
ATOM 2467 N N . PHE B 1 155 ? -2.859 3.935 159.104 1.00 27.28 155 PHE B N 1
ATOM 2468 C CA . PHE B 1 155 ? -2.523 2.524 158.975 1.00 27.20 155 PHE B CA 1
ATOM 2469 C C . PHE B 1 155 ? -1.198 2.285 159.685 1.00 30.89 155 PHE B C 1
ATOM 2470 O O . PHE B 1 155 ? -0.238 3.045 159.493 1.00 29.36 155 PHE B O 1
ATOM 2478 N N . TRP B 1 156 ? -1.148 1.256 160.517 1.00 30.20 156 TRP B N 1
ATOM 2479 C CA . TRP B 1 156 ? 0.041 0.998 161.315 1.00 30.79 156 TRP B CA 1
ATOM 2480 C C . TRP B 1 156 ? 0.462 -0.459 161.182 1.00 34.10 156 TRP B C 1
ATOM 2481 O O . TRP B 1 156 ? -0.366 -1.346 160.969 1.00 32.34 156 TRP B O 1
ATOM 2492 N N . VAL B 1 157 ? 1.772 -0.687 161.291 1.00 32.59 157 VAL B N 1
ATOM 2493 C CA . VAL B 1 157 ? 2.356 -2.019 161.348 1.00 32.72 157 VAL B CA 1
ATOM 2494 C C . VAL B 1 157 ? 3.281 -2.058 162.551 1.00 35.60 157 VAL B C 1
ATOM 2495 O O . VAL B 1 157 ? 4.028 -1.105 162.794 1.00 37.84 157 VAL B O 1
ATOM 2499 N N . ASP B 1 158 ? 3.216 -3.144 163.319 1.00 36.57 158 ASP B N 1
ATOM 2500 C CA . ASP B 1 158 ? 4.102 -3.333 164.468 1.00 39.57 158 ASP B CA 1
ATOM 2501 C C . ASP B 1 158 ? 5.360 -4.043 163.982 1.00 41.53 158 ASP B C 1
ATOM 2502 O O . ASP B 1 158 ? 5.418 -5.272 163.912 1.00 43.11 158 ASP B O 1
ATOM 2504 N N . VAL B 1 159 ? 6.384 -3.267 163.640 1.00 43.62 159 VAL B N 1
ATOM 2505 C CA . VAL B 1 159 ? 7.610 -3.856 163.100 1.00 45.82 159 VAL B CA 1
ATOM 2506 C C . VAL B 1 159 ? 8.630 -4.171 164.200 1.00 50.27 159 VAL B C 1
ATOM 2507 O O . VAL B 1 159 ? 8.699 -3.486 165.221 1.00 50.25 159 VAL B O 1
#

Radius of gyration: 19.27 Å; Cα contacts (8 Å, |Δi|>4): 553; chains: 2; bounding box: 44×35×55 Å

InterPro domains:
  IPR049168 Glycosyl hydrolase family 134 [PF21087] (31-178)